Protein AF-A0A529R6W3-F1 (afdb_monomer_lite)

pLDDT: mean 84.69, std 16.89, range [37.03, 98.88]

Secondary structure (DSSP, 8-state):
----SS--TT----------SS--------PPPPEEEEE--TTPPSSEESEEEEE-TTSEEEEEEESSB--TTTT--TTSSB-EEEE--SSS-EEEESSSSB-TT-EEEEEEEES--GGGSTTT--HHHHT-GGG---SEE--EEEEEEEEEEEESTT--EEEEEEEEE-----TTHHHHHTT-PEEE-EEEEEEE-----BTTB----EEEE-TTS-EEEEEE-TT-EEEEEEEEEESEEEEEE-TTTSS-TT-TT-EEEEEEEEEEEPPPPPPEEEEEEEEEE-TTS-EEEEEEEEEE--SSTT-SS--TT---

Foldseek 3Di:
DPPDPDDDPPDDDDDDDDDPDDDDDDDPPDFPFFDKDKWAPPQDAADWFQWAWTDDQQDKIKIKGKPWGFQVVVPGASVHTKTKGWDPPDPFIWIDIPDRWDWAPIKMKIFMAHNQDPCRHPNNNYRVLRRAQQNQDGDWFDWAFKKKWWWAAKVVRQDWFKKKKWFFADGPQHGSRCNVCVPVTHTWAWDDKDKDDPFDDDDPDHFDKDWDQDPSRMIIITRDHHGMMMMTGTPGITRMMMMHGNQLPPPDPDRNGMITIIRMMIGTHRDWFAKDKDKDKDKDADPVGDIDIDIDIDIDQIGDPRSPVDDPPHDD

Radius of gyration: 27.88 Å; chains: 1; bounding box: 69×68×78 Å

Structure (mmCIF, N/CA/C/O backbone):
data_AF-A0A529R6W3-F1
#
_entry.id   AF-A0A529R6W3-F1
#
loop_
_atom_site.group_PDB
_atom_site.id
_atom_site.type_symbol
_atom_site.label_atom_id
_atom_site.label_alt_id
_atom_site.label_comp_id
_atom_site.label_asym_id
_atom_site.label_entity_id
_atom_site.label_seq_id
_atom_site.pdbx_PDB_ins_code
_atom_site.Cartn_x
_atom_site.Cartn_y
_atom_site.Cartn_z
_atom_site.occupancy
_atom_site.B_iso_or_equiv
_atom_site.auth_seq_id
_atom_site.auth_comp_id
_atom_site.auth_asym_id
_atom_site.auth_atom_id
_atom_site.pdbx_PDB_model_num
ATOM 1 N N . MET A 1 1 ? 41.607 -39.414 -42.505 1.00 50.56 1 MET A N 1
ATOM 2 C CA . MET A 1 1 ? 42.812 -39.145 -43.310 1.00 50.56 1 MET A CA 1
ATOM 3 C C . MET A 1 1 ? 42.460 -39.383 -44.766 1.00 50.56 1 MET A C 1
ATOM 5 O O . MET A 1 1 ? 42.412 -40.534 -45.178 1.00 50.56 1 MET A O 1
ATOM 9 N N . ASP A 1 2 ? 42.210 -38.300 -45.491 1.00 38.59 2 ASP A N 1
ATOM 10 C CA . ASP A 1 2 ? 42.842 -38.034 -46.785 1.00 38.59 2 ASP A CA 1
ATOM 11 C C . ASP A 1 2 ? 43.765 -36.820 -46.528 1.00 38.59 2 ASP A C 1
ATOM 13 O O . ASP A 1 2 ? 43.443 -35.973 -45.697 1.00 38.59 2 ASP A O 1
ATOM 17 N N . GLY A 1 3 ? 44.968 -36.813 -47.100 1.00 45.25 3 GLY A N 1
ATOM 18 C CA . GLY A 1 3 ? 46.006 -35.792 -46.916 1.00 45.25 3 GLY A CA 1
ATOM 19 C C . GLY A 1 3 ? 45.962 -34.676 -47.966 1.00 45.25 3 GLY A C 1
ATOM 20 O O . GLY A 1 3 ? 46.985 -34.033 -48.202 1.00 45.25 3 GLY A O 1
ATOM 21 N N . SER A 1 4 ? 44.817 -34.480 -48.622 1.00 47.66 4 SER A N 1
ATOM 22 C CA . SER A 1 4 ? 44.544 -33.378 -49.549 1.00 47.66 4 SER A CA 1
ATOM 23 C C . SER A 1 4 ? 44.342 -32.055 -48.795 1.00 47.66 4 SER A C 1
ATOM 25 O O . SER A 1 4 ? 43.550 -31.979 -47.863 1.00 47.66 4 SER A O 1
ATOM 27 N N . THR A 1 5 ? 45.034 -30.986 -49.205 1.00 42.53 5 THR A N 1
ATOM 28 C CA . THR A 1 5 ? 44.821 -29.613 -48.695 1.00 42.53 5 THR A CA 1
ATOM 29 C C . THR A 1 5 ? 43.750 -28.839 -49.476 1.00 42.53 5 THR A C 1
ATOM 31 O O . THR A 1 5 ? 43.616 -27.631 -49.301 1.00 42.53 5 THR A O 1
ATOM 34 N N . THR A 1 6 ? 43.024 -29.505 -50.374 1.00 44.22 6 THR A N 1
ATOM 35 C CA . THR A 1 6 ? 41.891 -28.950 -51.126 1.00 44.22 6 THR A CA 1
ATOM 36 C C . THR A 1 6 ? 40.649 -29.764 -50.811 1.00 44.22 6 THR A C 1
ATOM 38 O O . THR A 1 6 ? 40.601 -30.937 -51.192 1.00 44.22 6 THR A O 1
ATOM 41 N N . HIS A 1 7 ? 39.681 -29.124 -50.145 1.00 47.09 7 HIS A N 1
ATOM 42 C CA . HIS A 1 7 ? 38.339 -29.666 -49.958 1.00 47.09 7 HIS A CA 1
ATOM 43 C C . HIS A 1 7 ? 37.733 -29.940 -51.338 1.00 47.09 7 HIS A C 1
ATOM 45 O O . HIS A 1 7 ? 37.587 -29.035 -52.160 1.00 47.09 7 HIS A O 1
ATOM 51 N N . ASN A 1 8 ? 37.479 -31.204 -51.634 1.00 50.09 8 ASN A N 1
ATOM 52 C CA . ASN A 1 8 ? 36.922 -31.683 -52.886 1.00 50.09 8 ASN A CA 1
ATOM 53 C C . ASN A 1 8 ? 35.615 -32.442 -52.610 1.00 50.09 8 ASN A C 1
ATOM 55 O O . ASN A 1 8 ? 35.273 -32.742 -51.471 1.00 50.09 8 ASN A O 1
ATOM 59 N N . ALA A 1 9 ? 34.868 -32.768 -53.667 1.00 45.97 9 ALA A N 1
ATOM 60 C CA . ALA A 1 9 ? 33.547 -33.401 -53.574 1.00 45.97 9 ALA A CA 1
ATOM 61 C C . ALA A 1 9 ? 33.527 -34.804 -52.909 1.00 45.97 9 ALA A C 1
ATOM 63 O O . ALA A 1 9 ? 32.470 -35.433 -52.864 1.00 45.97 9 ALA A O 1
ATOM 64 N N . GLY A 1 10 ? 34.676 -35.316 -52.447 1.00 43.41 10 GLY A N 1
ATOM 65 C CA . GLY A 1 10 ? 34.823 -36.572 -51.709 1.00 43.41 10 GLY A CA 1
ATOM 66 C C . GLY A 1 10 ? 35.208 -36.418 -50.231 1.00 43.41 10 GLY A C 1
ATOM 67 O O . GLY A 1 10 ? 35.330 -37.440 -49.553 1.00 43.41 10 GLY A O 1
ATOM 68 N N . ASP A 1 11 ? 35.389 -35.196 -49.722 1.00 47.84 11 ASP A N 1
ATOM 69 C CA . ASP A 1 11 ? 35.721 -34.953 -48.316 1.00 47.84 11 ASP A CA 1
ATOM 70 C C . ASP A 1 11 ? 34.478 -35.049 -47.413 1.00 47.84 11 ASP A C 1
ATOM 72 O O . ASP A 1 11 ? 33.393 -34.579 -47.750 1.00 47.84 11 ASP A O 1
ATOM 76 N N . ILE A 1 12 ? 34.632 -35.692 -46.250 1.00 43.50 12 ILE A N 1
ATOM 77 C CA . ILE A 1 12 ? 33.596 -35.774 -45.211 1.00 43.50 12 ILE A CA 1
ATOM 78 C C . ILE A 1 12 ? 33.981 -34.794 -44.107 1.00 43.50 12 ILE A C 1
ATOM 80 O O . ILE A 1 12 ? 34.924 -35.049 -43.350 1.00 43.50 12 ILE A O 1
ATOM 84 N N . ASP A 1 13 ? 33.245 -33.690 -44.009 1.00 46.28 13 ASP A N 1
ATOM 85 C CA . ASP A 1 13 ? 33.416 -32.722 -42.932 1.00 46.28 13 ASP A CA 1
ATOM 86 C C . ASP A 1 13 ? 32.962 -33.323 -41.597 1.00 46.28 13 ASP A C 1
ATOM 88 O O . ASP A 1 13 ? 31.847 -33.828 -41.449 1.00 46.28 13 ASP A O 1
ATOM 92 N N . PHE A 1 14 ? 33.835 -33.261 -40.592 1.00 40.53 14 PHE A N 1
ATOM 93 C CA . PHE A 1 14 ? 33.499 -33.629 -39.220 1.00 40.53 14 PHE A CA 1
ATOM 94 C C . PHE A 1 14 ? 33.346 -32.362 -38.386 1.00 40.53 14 PHE A C 1
ATOM 96 O O . PHE A 1 14 ? 34.328 -31.788 -37.915 1.00 40.53 14 PHE A O 1
ATOM 103 N N . PHE A 1 15 ? 32.103 -31.953 -38.146 1.00 42.62 15 PHE A N 1
ATOM 104 C CA . PHE A 1 15 ? 31.793 -30.918 -37.167 1.00 42.62 15 PHE A CA 1
ATOM 105 C C . PHE A 1 15 ? 31.625 -31.562 -35.790 1.00 42.62 15 PHE A C 1
ATOM 107 O O . PHE A 1 15 ? 30.825 -32.479 -35.605 1.00 42.62 15 PHE A O 1
ATOM 114 N N . LYS A 1 16 ? 32.399 -31.096 -34.807 1.00 37.03 16 LYS A N 1
ATOM 115 C CA . LYS A 1 16 ? 32.343 -31.586 -33.427 1.00 37.03 16 LYS A CA 1
ATOM 116 C C . LYS A 1 16 ? 32.049 -30.428 -32.481 1.00 37.03 16 LYS A C 1
ATOM 118 O O . LYS A 1 16 ? 32.963 -29.702 -32.095 1.00 37.03 16 LYS A O 1
ATOM 123 N N . LEU A 1 17 ? 30.804 -30.309 -32.025 1.00 45.12 17 LEU A N 1
ATOM 124 C CA . LEU A 1 17 ? 30.507 -29.539 -30.818 1.00 45.12 17 LEU A CA 1
ATOM 125 C C . LEU A 1 17 ? 30.944 -30.375 -29.606 1.00 45.12 17 LEU A C 1
ATOM 127 O O . LEU A 1 17 ? 30.306 -31.365 -29.258 1.00 45.12 17 LEU A O 1
ATOM 131 N N . THR A 1 18 ? 32.076 -30.019 -28.993 1.00 44.91 18 THR A N 1
ATOM 132 C CA . THR A 1 18 ? 32.529 -30.641 -27.737 1.00 44.91 18 THR A CA 1
ATOM 133 C C . THR A 1 18 ? 32.219 -29.707 -26.578 1.00 44.91 18 THR A C 1
ATOM 135 O O . THR A 1 18 ? 32.926 -28.725 -26.377 1.00 44.91 18 THR A O 1
ATOM 138 N N . LEU A 1 19 ? 31.196 -30.043 -25.800 1.00 60.22 19 LEU A N 1
ATOM 139 C CA . LEU A 1 19 ? 30.962 -29.500 -24.465 1.00 60.22 19 LEU A CA 1
ATOM 140 C C . LEU A 1 19 ? 31.506 -30.540 -23.479 1.00 60.22 19 LEU A C 1
ATOM 142 O O . LEU A 1 19 ? 31.005 -31.662 -23.432 1.00 60.22 19 LEU A O 1
ATOM 146 N N . SER A 1 20 ? 32.581 -30.230 -22.753 1.00 39.09 20 SER A N 1
ATOM 147 C CA . SER A 1 20 ? 33.178 -31.177 -21.803 1.00 39.09 20 SER A CA 1
ATOM 148 C C . SER A 1 20 ? 33.520 -30.501 -20.484 1.00 39.09 20 SER A C 1
ATOM 150 O O . SER A 1 20 ? 34.389 -29.632 -20.448 1.00 39.09 20 SER A O 1
ATOM 152 N N . GLY A 1 21 ? 32.876 -30.974 -19.414 1.00 47.66 21 GLY A N 1
ATOM 153 C CA . GLY A 1 21 ? 33.053 -30.492 -18.046 1.00 47.66 21 GLY A CA 1
ATOM 154 C C . GLY A 1 21 ? 32.224 -29.242 -17.750 1.00 47.66 21 GLY A C 1
ATOM 155 O O . GLY A 1 21 ? 32.696 -28.132 -17.957 1.00 47.66 21 GLY A O 1
ATOM 156 N N . GLY A 1 22 ? 31.011 -29.435 -17.223 1.00 54.72 22 GLY A N 1
ATOM 157 C CA . GLY A 1 22 ? 30.126 -28.359 -16.762 1.00 54.72 22 GLY A CA 1
ATOM 158 C C . GLY A 1 22 ? 28.687 -28.503 -17.262 1.00 54.72 22 GLY A C 1
ATOM 159 O O . GLY A 1 22 ? 28.436 -29.184 -18.253 1.00 54.72 22 GLY A O 1
ATOM 160 N N . ASN A 1 23 ? 27.754 -27.861 -16.558 1.00 47.12 23 ASN A N 1
ATOM 161 C CA . ASN A 1 23 ? 26.374 -27.670 -17.003 1.00 47.12 23 ASN A CA 1
ATOM 162 C C . ASN A 1 23 ? 26.302 -26.329 -17.746 1.00 47.12 23 ASN A C 1
ATOM 164 O O . ASN A 1 23 ? 26.781 -25.326 -17.217 1.00 47.12 23 ASN A O 1
ATOM 168 N N . TYR A 1 24 ? 25.731 -26.316 -18.951 1.00 54.81 24 TYR A N 1
ATOM 169 C CA . TYR A 1 24 ? 25.530 -25.102 -19.744 1.00 54.81 24 TYR A CA 1
ATOM 170 C C . TYR A 1 24 ? 24.037 -24.789 -19.785 1.00 54.81 24 TYR A C 1
ATOM 172 O O . TYR A 1 24 ? 23.250 -25.634 -20.206 1.00 54.81 24 TYR A O 1
ATOM 180 N N . THR A 1 25 ? 23.672 -23.584 -19.361 1.00 51.84 25 THR A N 1
ATOM 181 C CA . THR A 1 25 ? 22.296 -23.084 -19.383 1.00 51.84 25 THR A CA 1
ATOM 182 C C . THR A 1 25 ? 22.246 -21.864 -20.294 1.00 51.84 25 THR A C 1
ATOM 184 O O . THR A 1 25 ? 23.118 -20.998 -20.213 1.00 51.84 25 THR A O 1
ATOM 187 N N . PHE A 1 26 ? 21.247 -21.814 -21.173 1.00 53.28 26 PHE A N 1
ATOM 188 C CA . PHE A 1 26 ? 20.896 -20.617 -21.928 1.00 53.28 26 PHE A CA 1
ATOM 189 C C . PHE A 1 26 ? 19.632 -20.044 -21.296 1.00 53.28 26 PHE A C 1
ATOM 191 O O . PHE A 1 26 ? 18.555 -20.609 -21.462 1.00 53.28 26 PHE A O 1
ATOM 198 N N . ASP A 1 27 ? 19.781 -18.958 -20.544 1.00 51.41 27 ASP A N 1
ATOM 199 C CA . ASP A 1 27 ? 18.657 -18.307 -19.879 1.00 51.41 27 ASP A CA 1
ATOM 200 C C . ASP A 1 27 ? 18.053 -17.239 -20.795 1.00 51.41 27 ASP A C 1
ATOM 202 O O . ASP A 1 27 ? 18.718 -16.268 -21.169 1.00 51.41 27 ASP A O 1
ATOM 206 N N . VAL A 1 28 ? 16.772 -17.393 -21.129 1.00 51.94 28 VAL A N 1
ATOM 207 C CA . VAL A 1 28 ? 15.960 -16.306 -21.682 1.00 51.94 28 VAL A CA 1
ATOM 208 C C . VAL A 1 28 ? 15.377 -15.547 -20.498 1.00 51.94 28 VAL A C 1
ATOM 210 O O . VAL A 1 28 ? 14.369 -15.937 -19.919 1.00 51.94 28 VAL A O 1
ATOM 213 N N . LEU A 1 29 ? 16.047 -14.472 -20.086 1.00 52.38 29 LEU A N 1
ATOM 214 C CA . LEU A 1 29 ? 15.601 -13.635 -18.970 1.00 52.38 29 LEU A CA 1
ATOM 215 C C . LEU A 1 29 ? 14.570 -12.605 -19.448 1.00 52.38 29 LEU A C 1
ATOM 217 O O . LEU A 1 29 ? 14.808 -11.400 -19.370 1.00 52.38 29 LEU A O 1
ATOM 221 N N . GLN A 1 30 ? 13.433 -13.067 -19.967 1.00 49.03 30 GLN A N 1
ATOM 222 C CA . GLN A 1 30 ? 12.302 -12.194 -20.257 1.00 49.03 30 GLN A CA 1
ATOM 223 C C . GLN A 1 30 ? 11.214 -12.426 -19.215 1.00 49.03 30 GLN A C 1
ATOM 225 O O . GLN A 1 30 ? 10.285 -13.201 -19.407 1.00 49.03 30 GLN A O 1
ATOM 230 N N . ASN A 1 31 ? 11.329 -11.728 -18.085 1.00 51.00 31 ASN A N 1
ATOM 231 C CA . ASN A 1 31 ? 10.180 -11.610 -17.201 1.00 51.00 31 ASN A CA 1
ATOM 232 C C . ASN A 1 31 ? 9.141 -10.745 -17.925 1.00 51.00 31 ASN A C 1
ATOM 234 O O . ASN A 1 31 ? 9.469 -9.603 -18.280 1.00 51.00 31 ASN A O 1
ATOM 238 N N . PRO A 1 32 ? 7.910 -11.234 -18.155 1.00 54.91 32 PRO A N 1
ATOM 239 C CA . PRO A 1 32 ? 6.835 -10.352 -18.578 1.00 54.91 32 PRO A CA 1
ATOM 240 C C . PRO A 1 32 ? 6.742 -9.187 -17.582 1.00 54.91 32 PRO A C 1
ATOM 242 O O . PRO A 1 32 ? 6.945 -9.400 -16.378 1.00 54.91 32 PRO A O 1
ATOM 245 N N . PRO A 1 33 ? 6.481 -7.951 -18.050 1.00 55.00 33 PRO A N 1
ATOM 246 C CA . PRO A 1 33 ? 6.294 -6.824 -17.151 1.00 55.00 33 PRO A CA 1
ATOM 247 C C . PRO A 1 33 ? 5.283 -7.203 -16.057 1.00 55.00 33 PRO A C 1
ATOM 249 O O . PRO A 1 33 ? 4.230 -7.753 -16.393 1.00 55.00 33 PRO A O 1
ATOM 252 N N . PRO A 1 34 ? 5.581 -6.953 -14.768 1.00 63.38 34 PRO A N 1
ATOM 253 C CA . PRO A 1 34 ? 4.628 -7.215 -13.698 1.00 63.38 34 PRO A CA 1
ATOM 254 C C . PRO A 1 34 ? 3.281 -6.556 -14.008 1.00 63.38 34 PRO A C 1
ATOM 256 O O . PRO A 1 34 ? 3.242 -5.397 -14.429 1.00 63.38 34 PRO A O 1
ATOM 259 N N . ALA A 1 35 ? 2.180 -7.279 -13.803 1.00 72.94 35 ALA A N 1
ATOM 260 C CA . ALA A 1 35 ? 0.857 -6.676 -13.901 1.00 72.94 35 ALA A CA 1
ATOM 261 C C . ALA A 1 35 ? 0.569 -5.918 -12.606 1.00 72.94 35 ALA A C 1
ATOM 263 O O . ALA A 1 35 ? 0.881 -6.399 -11.518 1.00 72.94 35 ALA A O 1
ATOM 264 N N . GLU A 1 36 ? -0.037 -4.741 -12.709 1.00 83.31 36 GLU A N 1
ATOM 265 C CA . GLU A 1 36 ? -0.419 -3.957 -11.539 1.00 83.31 36 GLU A CA 1
ATOM 266 C C . GLU A 1 36 ? -1.905 -4.165 -11.238 1.00 83.31 36 GLU A C 1
ATOM 268 O O . GLU A 1 36 ? -2.777 -3.783 -12.024 1.00 83.31 36 GLU A O 1
ATOM 273 N N . LEU A 1 37 ? -2.200 -4.767 -10.085 1.00 91.00 37 LEU A N 1
ATOM 274 C CA . LEU A 1 37 ? -3.544 -4.784 -9.529 1.00 91.00 37 LEU A CA 1
ATOM 275 C C . LEU A 1 37 ? -3.787 -3.451 -8.826 1.00 91.00 37 LEU A C 1
ATOM 277 O O . LEU A 1 37 ? -3.148 -3.166 -7.817 1.00 91.00 37 LEU A O 1
ATOM 281 N N . ASN A 1 38 ? -4.713 -2.655 -9.352 1.00 91.94 38 ASN A N 1
ATOM 282 C CA . ASN A 1 38 ? -5.034 -1.330 -8.832 1.00 91.94 38 ASN A CA 1
ATOM 283 C C . ASN A 1 38 ? -6.360 -1.348 -8.065 1.00 91.94 38 ASN A C 1
ATOM 285 O O . ASN A 1 38 ? -7.338 -1.945 -8.517 1.00 91.94 38 ASN A O 1
ATOM 289 N N . PHE A 1 39 ? -6.405 -0.636 -6.943 1.00 93.81 39 PHE A N 1
ATOM 290 C CA . PHE A 1 39 ? -7.593 -0.484 -6.110 1.00 93.81 39 PHE A CA 1
ATOM 291 C C . PHE A 1 39 ? -8.169 0.921 -6.276 1.00 93.81 39 PHE A C 1
ATOM 293 O O . PHE A 1 39 ? -7.482 1.919 -6.055 1.00 93.81 39 PHE A O 1
ATOM 300 N N . SER A 1 40 ? -9.438 0.992 -6.681 1.00 88.19 40 SER A N 1
ATOM 301 C CA . SER A 1 40 ? -10.202 2.240 -6.739 1.00 88.19 40 SER A CA 1
ATOM 302 C C . SER A 1 40 ? -10.951 2.456 -5.429 1.00 88.19 40 SER A C 1
ATOM 304 O O . SER A 1 40 ? -11.525 1.514 -4.886 1.00 88.19 40 SER A O 1
ATOM 306 N N . PHE A 1 41 ? -11.001 3.707 -4.970 1.00 92.19 41 PHE A N 1
ATOM 307 C CA . PHE A 1 41 ? -11.771 4.099 -3.785 1.00 92.19 41 PHE A CA 1
ATOM 308 C C . PHE A 1 41 ? -13.187 4.597 -4.114 1.00 92.19 41 PHE A C 1
ATOM 310 O O . PHE A 1 41 ? -13.893 5.129 -3.256 1.00 92.19 41 PHE A O 1
ATOM 317 N N . ALA A 1 42 ? -13.617 4.440 -5.367 1.00 89.81 42 ALA A N 1
ATOM 318 C CA . ALA A 1 42 ? -14.942 4.839 -5.810 1.00 89.81 42 ALA A CA 1
ATOM 319 C C . ALA A 1 42 ? -16.042 3.995 -5.153 1.00 89.81 42 ALA A C 1
ATOM 321 O O . ALA A 1 42 ? -15.911 2.784 -4.992 1.00 89.81 42 ALA A O 1
ATOM 322 N N . GLY A 1 43 ? -17.158 4.644 -4.818 1.00 89.62 43 GLY A N 1
ATOM 323 C CA . GLY A 1 43 ? -18.328 3.979 -4.242 1.00 89.62 43 GLY A CA 1
ATOM 324 C C . GLY A 1 43 ? -18.220 3.660 -2.751 1.00 89.62 43 GLY A C 1
ATOM 325 O O . GLY A 1 43 ? -19.150 3.065 -2.215 1.00 89.62 43 GLY A O 1
ATOM 326 N N . ALA A 1 44 ? -17.135 4.052 -2.078 1.00 92.00 44 ALA A N 1
ATOM 327 C CA . ALA A 1 44 ? -17.048 3.911 -0.631 1.00 92.00 44 ALA A CA 1
ATOM 328 C C . ALA A 1 44 ? -18.070 4.795 0.104 1.00 92.00 44 ALA A C 1
ATOM 330 O O . ALA A 1 44 ? -18.409 5.888 -0.378 1.00 92.00 44 ALA A O 1
ATOM 331 N N . PRO A 1 45 ? -18.547 4.345 1.279 1.00 91.06 45 PRO A N 1
ATOM 332 C CA . PRO A 1 45 ? -19.497 5.103 2.075 1.00 91.06 45 PRO A CA 1
ATOM 333 C C . PRO A 1 45 ? -18.910 6.458 2.492 1.00 91.06 45 PRO A C 1
ATOM 335 O O . PRO A 1 45 ? -17.742 6.588 2.859 1.00 91.06 45 PRO A O 1
ATOM 338 N N . SER A 1 46 ? -19.738 7.500 2.419 1.00 85.94 46 SER A N 1
ATOM 339 C CA . SER A 1 46 ? -19.379 8.831 2.914 1.00 85.94 46 SER A CA 1
ATOM 340 C C . SER A 1 46 ? -19.343 8.866 4.441 1.00 85.94 46 SER A C 1
ATOM 342 O O . SER A 1 46 ? -20.004 8.063 5.088 1.00 85.94 46 SER A O 1
ATOM 344 N N . GLY A 1 47 ? -18.679 9.873 5.008 1.00 86.31 47 GLY A N 1
ATOM 345 C CA . GLY A 1 47 ? -18.625 10.083 6.454 1.00 86.31 47 GLY A CA 1
ATOM 346 C C . GLY A 1 47 ? -17.313 9.600 7.061 1.00 86.31 47 GLY A C 1
ATOM 347 O O . GLY A 1 47 ? -16.319 9.446 6.351 1.00 86.31 47 GLY A O 1
ATOM 348 N N . SER A 1 48 ? -17.312 9.451 8.382 1.00 89.94 48 SER A N 1
ATOM 349 C CA . SER A 1 48 ? -16.216 8.858 9.149 1.00 89.94 48 SER A CA 1
ATOM 350 C C . SER A 1 48 ? -16.507 7.378 9.315 1.00 89.94 48 SER A C 1
ATOM 352 O O . SER A 1 48 ? -17.613 7.041 9.726 1.00 89.94 48 SER A O 1
ATOM 354 N N . ASN A 1 49 ? -15.538 6.542 8.964 1.00 94.19 49 ASN A N 1
ATOM 355 C CA . ASN A 1 49 ? -15.660 5.091 8.958 1.00 94.19 49 ASN A CA 1
ATOM 356 C C . ASN A 1 49 ? -14.479 4.501 9.729 1.00 94.19 49 ASN A C 1
ATOM 358 O O . ASN A 1 49 ? -13.361 4.989 9.569 1.00 94.19 49 ASN A O 1
ATOM 362 N N . LEU A 1 50 ? -14.680 3.454 10.529 1.00 95.94 50 LEU A N 1
ATOM 363 C CA . LEU A 1 50 ? -13.558 2.785 11.201 1.00 95.94 50 LEU A CA 1
ATOM 364 C C . LEU A 1 50 ? -12.629 2.111 10.182 1.00 95.94 50 LEU A C 1
ATOM 366 O O . LEU A 1 50 ? -11.415 2.295 10.230 1.00 95.94 50 LEU A O 1
ATOM 370 N N . PHE A 1 51 ? -13.196 1.358 9.243 1.00 97.38 51 PHE A N 1
ATOM 371 C CA . PHE A 1 51 ? -12.441 0.667 8.201 1.00 97.38 51 PHE A CA 1
ATOM 372 C C . PHE A 1 51 ? -13.131 0.782 6.844 1.00 97.38 51 PHE A C 1
ATOM 374 O O . PHE A 1 51 ? -14.303 1.137 6.746 1.00 97.38 51 PHE A O 1
ATOM 381 N N . MET A 1 52 ? -12.409 0.428 5.784 1.00 97.38 52 MET A N 1
ATOM 382 C CA . MET A 1 52 ? -12.993 0.201 4.465 1.00 97.38 52 MET A CA 1
ATOM 383 C C . MET A 1 52 ? -12.333 -0.980 3.777 1.00 97.38 52 MET A C 1
ATOM 385 O O . MET A 1 52 ? -11.113 -1.118 3.831 1.00 97.38 52 MET A O 1
ATOM 389 N N . THR A 1 53 ? -13.124 -1.792 3.077 1.00 98.12 53 THR A N 1
ATOM 390 C CA . THR A 1 53 ? -12.599 -2.889 2.257 1.00 98.12 53 THR A CA 1
ATOM 391 C C . THR A 1 53 ? -12.862 -2.615 0.782 1.00 98.12 53 THR A C 1
ATOM 393 O O . THR A 1 53 ? -14.007 -2.386 0.396 1.00 98.12 53 THR A O 1
ATOM 396 N N . PHE A 1 54 ? -11.827 -2.686 -0.054 1.00 97.06 54 PHE A N 1
ATOM 397 C CA . PHE A 1 54 ? -11.897 -2.444 -1.500 1.00 97.06 54 PHE A CA 1
ATOM 398 C C . PHE A 1 54 ? -11.364 -3.634 -2.293 1.00 97.06 54 PHE A C 1
ATOM 400 O O . PHE A 1 54 ? -10.470 -4.333 -1.828 1.00 97.06 54 PHE A O 1
ATOM 407 N N . GLY A 1 55 ? -11.837 -3.823 -3.523 1.00 94.94 55 GLY A N 1
ATOM 408 C CA . GLY A 1 55 ? -11.283 -4.802 -4.461 1.00 94.94 55 GLY A CA 1
ATOM 409 C C . GLY A 1 55 ? -12.343 -5.670 -5.126 1.00 94.94 55 GLY A C 1
ATOM 410 O O . GLY A 1 55 ? -13.539 -5.414 -5.015 1.00 94.94 55 GLY A O 1
ATOM 411 N N . ASP A 1 56 ? -11.887 -6.700 -5.833 1.00 90.94 56 ASP A N 1
ATOM 412 C CA . ASP A 1 56 ? -12.753 -7.664 -6.513 1.00 90.94 56 ASP A CA 1
ATOM 413 C C . ASP A 1 56 ? -12.956 -8.884 -5.605 1.00 90.94 56 ASP A C 1
ATOM 415 O O . ASP A 1 56 ? -11.955 -9.493 -5.229 1.00 90.94 56 ASP A O 1
ATOM 419 N N . PRO A 1 57 ? -14.197 -9.290 -5.271 1.00 88.56 57 PRO A N 1
ATOM 420 C CA . PRO A 1 57 ? -14.462 -10.414 -4.366 1.00 88.56 57 PRO A CA 1
ATOM 421 C C . PRO A 1 57 ? -13.935 -11.772 -4.857 1.00 88.56 57 PRO A C 1
ATOM 423 O O . PRO A 1 57 ? -13.865 -12.721 -4.079 1.00 88.56 57 PRO A O 1
ATOM 426 N N . THR A 1 58 ? -13.576 -11.886 -6.135 1.00 88.50 58 THR A N 1
ATOM 427 C CA . THR A 1 58 ? -13.007 -13.096 -6.744 1.00 88.50 58 THR A CA 1
ATOM 428 C C . THR A 1 58 ? -11.475 -13.098 -6.794 1.00 88.50 58 THR A C 1
ATOM 430 O O . THR A 1 58 ? -10.886 -14.085 -7.229 1.00 88.50 58 THR A O 1
ATOM 433 N N . SER A 1 59 ? -10.826 -12.021 -6.337 1.00 90.56 59 SER A N 1
ATOM 434 C CA . SER A 1 59 ? -9.372 -11.820 -6.407 1.00 90.56 59 SER A CA 1
ATOM 435 C C . SER A 1 59 ? -8.807 -11.356 -5.053 1.00 90.56 59 SER A C 1
ATOM 437 O O . SER A 1 59 ? -9.207 -11.867 -4.004 1.00 90.56 59 SER A O 1
ATOM 439 N N . THR A 1 60 ? -7.862 -10.416 -5.060 1.00 94.75 60 THR A N 1
ATOM 440 C CA . THR A 1 60 ? -7.316 -9.732 -3.882 1.00 94.75 60 THR A CA 1
ATOM 441 C C . THR A 1 60 ? -8.165 -8.510 -3.522 1.00 94.75 60 THR A C 1
ATOM 443 O O . THR A 1 60 ? -8.671 -7.800 -4.394 1.00 94.75 60 THR A O 1
ATOM 446 N N . GLN A 1 61 ? -8.291 -8.247 -2.224 1.00 97.69 61 GLN A N 1
ATOM 447 C CA . GLN A 1 61 ? -8.893 -7.046 -1.648 1.00 97.69 61 GLN A CA 1
ATOM 448 C C . GLN A 1 61 ? -7.872 -6.320 -0.764 1.00 97.69 61 GLN A C 1
ATOM 450 O O . GLN A 1 61 ? -6.836 -6.881 -0.408 1.00 97.69 61 GLN A O 1
ATOM 455 N N . ILE A 1 62 ? -8.182 -5.090 -0.373 1.00 98.44 62 ILE A N 1
ATOM 456 C CA . ILE A 1 62 ? -7.460 -4.365 0.671 1.00 98.44 62 ILE A CA 1
ATOM 457 C C . ILE A 1 62 ? -8.421 -3.921 1.767 1.00 98.44 62 ILE A C 1
ATOM 459 O O . ILE A 1 62 ? -9.506 -3.430 1.467 1.00 98.44 62 ILE A O 1
ATOM 463 N N . VAL A 1 63 ? -8.009 -4.077 3.021 1.00 98.56 63 VAL A N 1
ATOM 464 C CA . VAL A 1 63 ? -8.630 -3.458 4.194 1.00 98.56 63 VAL A CA 1
ATOM 465 C C . VAL A 1 63 ? -7.792 -2.243 4.565 1.00 98.56 63 VAL A C 1
ATOM 467 O O . VAL A 1 63 ? -6.590 -2.371 4.803 1.00 98.56 63 VAL A O 1
ATOM 470 N N . VAL A 1 64 ? -8.418 -1.073 4.609 1.00 98.25 64 VAL A N 1
ATOM 471 C CA . VAL A 1 64 ? -7.801 0.188 5.023 1.00 98.25 64 VAL A CA 1
ATOM 472 C C . VAL A 1 64 ? -8.337 0.557 6.400 1.00 98.25 64 VAL A C 1
ATOM 474 O O . VAL A 1 64 ? -9.540 0.441 6.646 1.00 98.25 64 VAL A O 1
ATOM 477 N N . ILE A 1 65 ? -7.454 1.025 7.280 1.00 97.62 65 ILE A N 1
ATOM 478 C CA . ILE A 1 65 ? -7.785 1.534 8.615 1.00 97.62 65 ILE A CA 1
ATOM 479 C C . ILE A 1 65 ? -6.798 2.647 9.005 1.00 97.62 65 ILE A C 1
ATOM 481 O O . ILE A 1 65 ? -5.682 2.679 8.489 1.00 97.62 65 ILE A O 1
ATOM 485 N N . GLY A 1 66 ? -7.180 3.566 9.897 1.00 97.44 66 GLY A N 1
ATOM 486 C CA . GLY A 1 66 ? -6.245 4.560 10.447 1.00 97.44 66 GLY A CA 1
ATOM 487 C C . GLY A 1 66 ? -5.096 3.926 11.247 1.00 97.44 66 GLY A C 1
ATOM 488 O O . GLY A 1 66 ? -5.138 2.739 11.564 1.00 97.44 66 GLY A O 1
ATOM 489 N N . GLN A 1 67 ? -4.058 4.699 11.567 1.00 97.00 67 GLN A N 1
ATOM 490 C CA . GLN A 1 67 ? -2.884 4.232 12.320 1.00 97.00 67 GLN A CA 1
ATOM 491 C C . GLN A 1 67 ? -3.217 3.910 13.781 1.00 97.00 67 GLN A C 1
ATOM 493 O O . GLN A 1 67 ? -2.698 2.944 14.342 1.00 97.00 67 GLN A O 1
ATOM 498 N N . HIS A 1 68 ? -4.090 4.708 14.388 1.00 95.50 68 HIS A N 1
ATOM 499 C CA . HIS A 1 68 ? -4.550 4.571 15.766 1.00 95.50 68 HIS A CA 1
ATOM 500 C C . HIS A 1 68 ? -6.070 4.388 15.797 1.00 95.50 68 HIS A C 1
ATOM 502 O O . HIS A 1 68 ? -6.781 5.225 16.365 1.00 95.50 68 HIS A O 1
ATOM 508 N N . PRO A 1 69 ? -6.609 3.329 15.168 1.00 95.06 69 PRO A N 1
ATOM 509 C CA . PRO A 1 69 ? -8.045 3.145 15.136 1.00 95.06 69 PRO A CA 1
ATOM 510 C C . PRO A 1 69 ? -8.573 2.909 16.544 1.00 95.06 69 PRO A C 1
ATOM 512 O O . PRO A 1 69 ? -7.870 2.436 17.442 1.00 95.06 69 PRO A O 1
ATOM 515 N N . LEU A 1 70 ? -9.848 3.216 16.745 1.00 92.69 70 LEU A N 1
ATOM 516 C CA . LEU A 1 70 ? -10.518 2.780 17.962 1.00 92.69 70 LEU A CA 1
ATOM 517 C C . LEU A 1 70 ? -10.512 1.243 18.040 1.00 92.69 70 LEU A C 1
ATOM 519 O O . LEU A 1 70 ? -10.532 0.558 17.020 1.00 92.69 70 LEU A O 1
ATOM 523 N N . ASN A 1 71 ? -10.604 0.717 19.257 1.00 92.75 71 ASN A N 1
ATOM 524 C CA . ASN A 1 71 ? -10.762 -0.709 19.515 1.00 92.75 71 ASN A CA 1
ATOM 525 C C . ASN A 1 71 ? -12.066 -0.947 20.303 1.00 92.75 71 ASN A C 1
ATOM 527 O O . ASN A 1 71 ? -12.135 -0.638 21.496 1.00 92.75 71 ASN A O 1
ATOM 531 N N . GLN A 1 72 ? -13.124 -1.428 19.639 1.00 93.50 72 GLN A N 1
ATOM 532 C CA . GLN A 1 72 ? -14.443 -1.685 20.243 1.00 93.50 72 GLN A CA 1
ATOM 533 C C . GLN A 1 72 ? -14.402 -2.902 21.161 1.00 93.50 72 GLN A C 1
ATOM 535 O O . GLN A 1 72 ? -15.076 -2.906 22.194 1.00 93.50 72 GLN A O 1
ATOM 540 N N . SER A 1 73 ? -13.594 -3.907 20.814 1.00 92.81 73 SER A N 1
ATOM 541 C CA . SER A 1 73 ? -13.362 -5.105 21.629 1.00 92.81 73 SER A CA 1
ATOM 542 C C . SER A 1 73 ? -12.839 -4.750 23.036 1.00 92.81 73 SER A C 1
ATOM 544 O O . SER A 1 73 ? -13.195 -5.395 24.027 1.00 92.81 73 SER A O 1
ATOM 546 N N . GLN A 1 74 ? -12.102 -3.641 23.143 1.00 91.00 74 GLN A N 1
ATOM 547 C CA . GLN A 1 74 ? -11.561 -3.085 24.386 1.00 91.00 74 GLN A CA 1
ATOM 548 C C . GLN A 1 74 ? -12.372 -1.899 24.949 1.00 91.00 74 GLN A C 1
ATOM 550 O O . GLN A 1 74 ? -11.938 -1.237 25.894 1.00 91.00 74 GLN A O 1
ATOM 555 N N . GLY A 1 75 ? -13.576 -1.644 24.423 1.00 87.25 75 GLY A N 1
ATOM 556 C CA . GLY A 1 75 ? -14.515 -0.638 24.939 1.00 87.25 75 GLY A CA 1
ATOM 557 C C . GLY A 1 75 ? -14.392 0.770 24.339 1.00 87.25 75 GLY A C 1
ATOM 558 O O . GLY A 1 75 ? -14.969 1.710 24.890 1.00 87.25 75 GLY A O 1
ATOM 559 N N . GLY A 1 76 ? -13.658 0.935 23.236 1.00 85.44 76 GLY A N 1
ATOM 560 C CA . GLY A 1 76 ? -13.589 2.174 22.455 1.00 85.44 76 GLY A CA 1
ATOM 561 C C . GLY A 1 76 ? -14.887 2.501 21.699 1.00 85.44 76 GLY A C 1
ATOM 562 O O . GLY A 1 76 ? -15.779 1.665 21.563 1.00 85.44 76 GLY A O 1
ATOM 563 N N . ASN A 1 77 ? -15.001 3.736 21.197 1.00 76.81 77 ASN A N 1
ATOM 564 C CA . ASN A 1 77 ? -16.148 4.209 20.407 1.00 76.81 77 ASN A CA 1
ATOM 565 C C . ASN A 1 77 ? -15.673 5.005 19.174 1.00 76.81 77 ASN A C 1
ATOM 567 O O . ASN A 1 77 ? -14.546 5.491 19.157 1.00 76.81 77 ASN A O 1
ATOM 571 N N . ILE A 1 78 ? -16.531 5.190 18.161 1.00 73.31 78 ILE A N 1
ATOM 572 C CA . ILE A 1 78 ? -16.221 5.850 16.870 1.00 73.31 78 ILE A CA 1
ATOM 573 C C . ILE A 1 78 ? -15.644 7.261 16.996 1.00 73.31 78 ILE A C 1
ATOM 575 O O . ILE A 1 78 ? -15.006 7.767 16.085 1.00 73.31 78 ILE A O 1
ATOM 579 N N . THR A 1 79 ? -15.799 7.890 18.158 1.00 77.75 79 THR A N 1
ATOM 580 C CA . THR A 1 79 ? -15.283 9.229 18.442 1.00 77.75 79 THR A CA 1
ATOM 581 C C . THR A 1 79 ? -13.919 9.244 19.146 1.00 77.75 79 THR A C 1
ATOM 583 O O . THR A 1 79 ? -13.504 10.317 19.578 1.00 77.75 79 THR A O 1
ATOM 586 N N . THR A 1 80 ? -13.267 8.095 19.377 1.00 81.81 80 THR A N 1
ATOM 587 C CA . THR A 1 80 ? -12.066 8.002 20.241 1.00 81.81 80 THR A CA 1
ATOM 588 C C . THR A 1 80 ? -10.786 7.542 19.549 1.00 81.81 80 THR A C 1
ATOM 590 O O . THR A 1 80 ? -9.754 7.499 20.211 1.00 81.81 80 THR A O 1
ATOM 593 N N . GLY A 1 81 ? -10.831 7.189 18.268 1.00 91.12 81 GLY A N 1
ATOM 594 C CA . GLY A 1 81 ? -9.653 6.786 17.500 1.00 91.12 81 GLY A CA 1
ATOM 595 C C . GLY A 1 81 ? -9.741 7.264 16.060 1.00 91.12 81 GLY A C 1
ATOM 596 O O . GLY A 1 81 ? -10.698 7.950 15.696 1.00 91.12 81 GLY A O 1
ATOM 597 N N . ASP A 1 82 ? -8.742 6.891 15.270 1.00 95.50 82 ASP A N 1
ATOM 598 C CA . ASP A 1 82 ? -8.645 7.291 13.876 1.00 95.50 82 ASP A CA 1
ATOM 599 C C . ASP A 1 82 ? -9.819 6.750 13.060 1.00 95.50 82 ASP A C 1
ATOM 601 O O . ASP A 1 82 ? -10.219 5.589 13.190 1.00 95.50 82 ASP A O 1
ATOM 605 N N . VAL A 1 83 ? -10.339 7.606 12.186 1.00 94.69 83 VAL A N 1
ATOM 606 C CA . VAL A 1 83 ? -11.396 7.273 11.228 1.00 94.69 83 VAL A CA 1
ATOM 607 C C . VAL A 1 83 ? -10.938 7.580 9.812 1.00 94.69 83 VAL A C 1
ATOM 609 O O . VAL A 1 83 ? -10.204 8.536 9.574 1.00 94.69 83 VAL A O 1
ATOM 612 N N . LEU A 1 84 ? -11.407 6.788 8.858 1.00 95.25 84 LEU A N 1
ATOM 613 C CA . LEU A 1 84 ? -11.227 7.034 7.438 1.00 95.25 84 LEU A CA 1
ATOM 614 C C . LEU A 1 84 ? -12.343 7.908 6.889 1.00 95.25 84 LEU A C 1
ATOM 616 O O . LEU A 1 84 ? -13.531 7.697 7.158 1.00 95.25 84 LEU A O 1
ATOM 620 N N . ASN A 1 85 ? -11.951 8.845 6.036 1.00 92.75 85 ASN A N 1
ATOM 621 C CA . ASN A 1 85 ? -12.870 9.695 5.302 1.00 92.75 85 ASN A CA 1
ATOM 622 C C . ASN A 1 85 ? -12.542 9.642 3.815 1.00 92.75 85 ASN A C 1
ATOM 624 O O . ASN A 1 85 ? -11.388 9.784 3.410 1.00 92.75 85 ASN A O 1
ATOM 628 N N . ILE A 1 86 ? -13.580 9.470 2.999 1.00 89.88 86 ILE A N 1
ATOM 629 C CA . ILE A 1 86 ? -13.448 9.423 1.545 1.00 89.88 86 ILE A CA 1
ATOM 630 C C . ILE A 1 86 ? -13.810 10.769 0.956 1.00 89.88 86 ILE A C 1
ATOM 632 O O . ILE A 1 86 ? -14.931 11.261 1.117 1.00 89.88 86 ILE A O 1
ATOM 636 N N . SER A 1 87 ? -12.866 11.332 0.212 1.00 84.25 87 SER A N 1
ATOM 637 C CA . SER A 1 87 ? -13.141 12.455 -0.662 1.00 84.25 87 SER A CA 1
ATOM 638 C C . SER A 1 87 ? -13.609 11.925 -2.012 1.00 84.25 87 SER A C 1
ATOM 640 O O . SER A 1 87 ? -12.888 11.234 -2.729 1.00 84.25 87 SER A O 1
ATOM 642 N N . GLN A 1 88 ? -14.844 12.277 -2.361 1.00 74.31 88 GLN A N 1
ATOM 643 C CA . GLN A 1 88 ? -15.384 12.125 -3.717 1.00 74.31 88 GLN A CA 1
ATOM 644 C C . GLN A 1 88 ? -15.399 13.468 -4.468 1.00 74.31 88 GLN A C 1
ATOM 646 O O . GLN A 1 88 ? -16.018 13.591 -5.524 1.00 74.31 88 GLN A O 1
ATOM 651 N N . ALA A 1 89 ? -14.791 14.514 -3.897 1.00 58.12 89 ALA A N 1
ATOM 652 C CA . ALA A 1 89 ? -14.772 15.837 -4.501 1.00 58.12 89 ALA A CA 1
ATOM 653 C C . ALA A 1 89 ? -13.707 15.901 -5.608 1.00 58.12 89 ALA A C 1
ATOM 655 O O . ALA A 1 89 ? -12.533 15.664 -5.353 1.00 58.12 89 ALA A O 1
ATOM 656 N N . GLY A 1 90 ? -14.112 16.273 -6.826 1.00 57.75 90 GLY A N 1
ATOM 657 C CA . GLY A 1 90 ? -13.225 16.340 -7.994 1.00 57.75 90 GLY A CA 1
ATOM 658 C C . 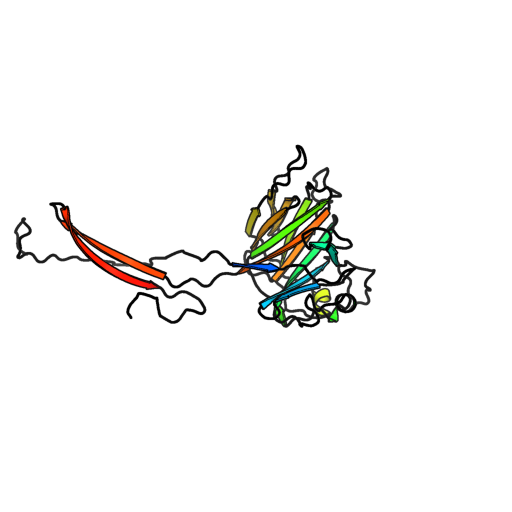GLY A 1 90 ? -13.444 15.187 -8.978 1.00 57.75 90 GLY A C 1
ATOM 659 O O . GLY A 1 90 ? -14.514 14.587 -9.011 1.00 57.75 90 GLY A O 1
ATOM 660 N N . SER A 1 91 ? -12.455 14.922 -9.837 1.00 56.97 91 SER A N 1
ATOM 661 C CA . SER A 1 91 ? -12.495 13.851 -10.849 1.00 56.97 91 SER A CA 1
ATOM 662 C C . SER A 1 91 ? -11.912 12.512 -10.372 1.00 56.97 91 SER A C 1
ATOM 664 O O . SER A 1 91 ? -11.876 11.562 -11.150 1.00 56.97 91 SER A O 1
ATOM 666 N N . THR A 1 92 ? -11.432 12.434 -9.131 1.00 74.38 92 THR A N 1
ATOM 667 C CA . THR A 1 92 ? -10.730 11.281 -8.546 1.00 74.38 92 THR A CA 1
ATOM 668 C C . THR A 1 92 ? -11.235 11.022 -7.125 1.00 74.38 92 THR A C 1
ATOM 670 O O . THR A 1 92 ? -11.672 11.942 -6.438 1.00 74.38 92 THR A O 1
ATOM 673 N N . THR A 1 93 ? -11.222 9.758 -6.697 1.00 88.25 93 THR A N 1
ATOM 674 C CA . THR A 1 93 ? -11.593 9.347 -5.333 1.00 88.25 93 THR A CA 1
ATOM 675 C C . THR A 1 93 ? -10.342 9.135 -4.501 1.00 88.25 93 THR A C 1
ATOM 677 O O . THR A 1 93 ? -9.442 8.425 -4.950 1.00 88.25 93 THR A O 1
ATOM 680 N N . SER A 1 94 ? -10.306 9.686 -3.294 1.00 92.69 94 SER A N 1
ATOM 681 C CA . SER A 1 94 ? -9.186 9.539 -2.364 1.00 92.69 94 SER A CA 1
ATOM 682 C C . SER A 1 94 ? -9.665 9.248 -0.948 1.00 92.69 94 SER A C 1
ATOM 684 O O . SER A 1 94 ? -10.837 9.456 -0.623 1.00 92.69 94 SER A O 1
ATOM 686 N N . PHE A 1 95 ? -8.752 8.782 -0.099 1.00 93.81 95 PHE A N 1
ATOM 687 C CA . PHE A 1 95 ? -8.990 8.687 1.335 1.00 93.81 95 PHE A CA 1
ATOM 688 C C . PHE A 1 95 ? -7.994 9.527 2.137 1.00 93.81 95 PHE A C 1
ATOM 690 O O . PHE A 1 95 ? -6.826 9.674 1.762 1.00 93.81 95 PHE A O 1
ATOM 697 N N . GLY A 1 96 ? -8.482 10.048 3.259 1.00 95.06 96 GLY A N 1
ATOM 698 C CA . GLY A 1 96 ? -7.700 10.642 4.336 1.00 95.06 96 GLY A CA 1
ATOM 699 C C . GLY A 1 96 ? -8.044 10.008 5.684 1.00 95.06 96 GLY A C 1
ATOM 700 O O . GLY A 1 96 ? -8.854 9.078 5.758 1.00 95.06 96 GLY A O 1
ATOM 701 N N . VAL A 1 97 ? -7.416 10.519 6.740 1.00 96.31 97 VAL A N 1
ATOM 702 C CA . VAL A 1 97 ? -7.585 10.066 8.126 1.00 96.31 97 VAL A CA 1
ATOM 703 C C . VAL A 1 97 ? -8.029 11.267 8.961 1.00 96.31 97 VAL A C 1
ATOM 705 O O . VAL A 1 97 ? -7.512 12.362 8.776 1.00 96.31 97 VAL A O 1
ATOM 708 N N . ASN A 1 98 ? -9.037 11.098 9.822 1.00 94.31 98 ASN A N 1
ATOM 709 C CA . ASN A 1 98 ? -9.621 12.155 10.670 1.00 94.31 98 ASN A CA 1
ATOM 710 C C . ASN A 1 98 ? -10.098 13.407 9.904 1.00 94.31 98 ASN A C 1
ATOM 712 O O . ASN A 1 98 ? -10.244 14.501 10.455 1.00 94.31 98 ASN A O 1
ATOM 716 N N . GLY A 1 99 ? -10.362 13.237 8.614 1.00 91.69 99 GLY A N 1
ATOM 717 C CA . GLY A 1 99 ? -10.643 14.281 7.649 1.00 91.69 99 GLY A CA 1
ATOM 718 C C . GLY A 1 99 ? -10.297 13.806 6.241 1.00 91.69 99 GLY A C 1
ATOM 719 O O . GLY A 1 99 ? -9.790 12.709 6.030 1.00 91.69 99 GLY A O 1
ATOM 720 N N . ASN A 1 100 ? -10.557 14.647 5.242 1.00 90.50 100 ASN A N 1
ATOM 721 C CA . ASN A 1 100 ? -10.354 14.277 3.835 1.00 90.50 100 ASN A CA 1
ATOM 722 C C . ASN A 1 100 ? -8.873 14.176 3.421 1.00 90.50 100 ASN A C 1
ATOM 724 O O . ASN A 1 100 ? -8.597 13.909 2.258 1.00 90.50 100 ASN A O 1
ATOM 728 N N . GLN A 1 101 ? -7.933 14.434 4.333 1.00 94.31 101 GLN A N 1
ATOM 729 C CA . GLN A 1 101 ? -6.489 14.363 4.119 1.00 94.31 101 GLN A CA 1
ATOM 730 C C . GLN A 1 101 ? -5.825 13.803 5.381 1.00 94.31 101 GLN A C 1
ATOM 732 O O . GLN A 1 101 ? -6.355 13.973 6.469 1.00 94.31 101 GLN A O 1
ATOM 737 N N . ILE A 1 102 ? -4.667 13.175 5.222 1.00 97.75 102 ILE A N 1
ATOM 738 C CA . ILE A 1 102 ? -3.777 12.689 6.274 1.00 97.75 102 ILE A CA 1
ATOM 739 C C . ILE A 1 102 ? -2.916 13.863 6.757 1.00 97.75 102 ILE A C 1
ATOM 741 O O . ILE A 1 102 ? -2.062 14.386 6.025 1.00 97.75 102 ILE A O 1
ATOM 745 N N . ASN A 1 103 ? -3.157 14.305 7.986 1.00 97.81 103 ASN A N 1
ATOM 746 C CA . ASN A 1 103 ? -2.400 15.358 8.651 1.00 97.81 103 ASN A CA 1
ATOM 747 C C . ASN A 1 103 ? -1.046 14.835 9.147 1.00 97.81 103 ASN A C 1
ATOM 749 O O . ASN A 1 103 ? -0.866 13.629 9.302 1.00 97.81 103 ASN A O 1
ATOM 753 N N . PRO A 1 104 ? -0.075 15.720 9.424 1.00 97.38 104 PRO A N 1
ATOM 754 C CA . PRO A 1 104 ? 1.145 15.340 10.126 1.00 97.38 104 PRO A CA 1
ATOM 755 C C . PRO A 1 104 ? 0.842 14.514 11.380 1.00 97.38 104 PRO A C 1
ATOM 757 O O . PRO A 1 104 ? -0.064 14.862 12.135 1.00 97.38 104 PRO A O 1
ATOM 760 N N . THR A 1 105 ? 1.634 13.466 11.619 1.00 95.69 105 THR A N 1
ATOM 761 C CA . THR A 1 105 ? 1.483 12.457 12.691 1.00 95.69 105 THR A CA 1
ATOM 762 C C . THR A 1 105 ? 0.345 11.449 12.517 1.00 95.69 105 THR A C 1
ATOM 764 O O . THR A 1 105 ? 0.217 10.549 13.343 1.00 95.69 105 THR A O 1
ATOM 767 N N . GLU A 1 106 ? -0.441 11.558 11.446 1.00 98.12 106 GLU A N 1
ATOM 768 C CA . GLU A 1 106 ? -1.448 10.562 11.082 1.00 98.12 106 GLU A CA 1
ATOM 769 C C . GLU A 1 106 ? -0.910 9.597 10.023 1.00 98.12 106 GLU A C 1
ATOM 771 O O . GLU A 1 106 ? 0.027 9.893 9.272 1.00 98.12 106 GLU A O 1
ATOM 776 N N . GLY A 1 107 ? -1.566 8.448 9.918 1.00 98.12 107 GLY A N 1
ATOM 777 C CA . GLY A 1 107 ? -1.258 7.442 8.920 1.00 98.12 107 GLY A CA 1
ATOM 778 C C . GLY A 1 107 ? -2.392 6.445 8.759 1.00 98.12 107 GLY A C 1
ATOM 779 O O . GLY A 1 107 ? -3.384 6.483 9.487 1.00 98.12 107 GLY A O 1
ATOM 780 N N . ALA A 1 108 ? -2.238 5.547 7.795 1.00 98.31 108 ALA A N 1
ATOM 781 C CA . ALA A 1 108 ? -3.188 4.472 7.557 1.00 98.31 108 ALA A CA 1
ATOM 782 C C . ALA A 1 108 ? -2.466 3.150 7.310 1.00 98.31 108 ALA A C 1
ATOM 784 O O . ALA A 1 108 ? -1.472 3.098 6.577 1.00 98.31 108 ALA A O 1
ATOM 785 N N . TYR A 1 109 ? -3.008 2.083 7.892 1.00 98.62 109 TYR A N 1
ATOM 786 C CA . TYR A 1 109 ? -2.658 0.727 7.515 1.00 98.62 109 TYR A CA 1
ATOM 787 C C . TYR A 1 109 ? -3.474 0.293 6.302 1.00 98.62 109 TYR A C 1
ATOM 789 O O . TYR A 1 109 ? -4.687 0.497 6.240 1.00 98.62 109 TYR A O 1
ATOM 797 N N . ILE A 1 110 ? -2.808 -0.366 5.360 1.00 98.69 110 ILE A N 1
ATOM 798 C CA . ILE A 1 110 ? -3.428 -1.028 4.215 1.00 98.69 110 ILE A CA 1
ATOM 799 C C . ILE A 1 110 ? -3.001 -2.489 4.272 1.00 98.69 110 ILE A C 1
ATOM 801 O O . ILE A 1 110 ? -1.819 -2.790 4.130 1.00 98.69 110 ILE A O 1
ATOM 805 N N . THR A 1 111 ? -3.956 -3.385 4.517 1.00 98.75 111 THR A N 1
ATOM 806 C CA . THR A 1 111 ? -3.734 -4.836 4.611 1.00 98.75 111 THR A CA 1
ATOM 807 C C . THR A 1 111 ? -4.325 -5.525 3.400 1.00 98.75 111 THR A C 1
ATOM 809 O O . THR A 1 111 ? -5.481 -5.289 3.059 1.00 98.75 111 THR A O 1
ATOM 812 N N . TYR A 1 112 ? -3.559 -6.386 2.751 1.00 98.12 112 TYR A N 1
ATOM 813 C CA . TYR A 1 112 ? -3.964 -7.091 1.547 1.00 98.12 112 TYR A CA 1
ATOM 814 C C . TYR A 1 112 ? -4.574 -8.424 1.962 1.00 98.12 112 TYR A C 1
ATOM 816 O O . TYR A 1 112 ? -3.974 -9.190 2.715 1.00 98.12 112 TYR A O 1
ATOM 824 N N . VAL A 1 113 ? -5.778 -8.716 1.487 1.00 98.38 113 VAL A N 1
ATOM 825 C CA . VAL A 1 113 ? -6.553 -9.874 1.939 1.00 98.38 113 VAL A CA 1
ATOM 826 C C . VAL A 1 113 ? -7.202 -10.607 0.771 1.00 98.38 113 VAL A C 1
ATOM 828 O O . VAL A 1 113 ? -7.242 -10.124 -0.360 1.00 98.38 113 VAL A O 1
ATOM 831 N N . THR A 1 114 ? -7.711 -11.801 1.049 1.00 97.81 114 THR A N 1
ATOM 832 C CA . THR A 1 114 ? -8.534 -12.595 0.136 1.00 97.81 114 THR A CA 1
ATOM 833 C C . THR A 1 114 ? -9.760 -13.137 0.862 1.00 97.81 114 THR A C 1
ATOM 835 O O . THR A 1 114 ? -9.745 -13.386 2.074 1.00 97.81 114 THR A O 1
ATOM 838 N N . GLY A 1 115 ? -10.835 -13.351 0.104 1.00 97.44 115 GLY A N 1
ATOM 839 C CA . GLY A 1 115 ? -12.086 -13.883 0.635 1.00 97.44 115 GLY A CA 1
ATOM 840 C C . GLY A 1 115 ? -12.818 -12.901 1.549 1.00 97.44 115 GLY A C 1
ATOM 841 O O . GLY A 1 115 ? -13.443 -13.333 2.519 1.00 97.44 115 GLY A O 1
ATOM 842 N N . ALA A 1 116 ? -12.722 -11.596 1.274 1.00 98.00 116 ALA A N 1
ATOM 843 C CA . ALA A 1 116 ? -13.529 -10.598 1.965 1.00 98.00 116 ALA A CA 1
ATOM 844 C C . ALA A 1 116 ? -15.030 -10.903 1.823 1.00 98.00 116 ALA A C 1
ATOM 846 O O . ALA A 1 116 ? -15.505 -11.300 0.754 1.00 98.00 116 ALA A O 1
ATOM 847 N N . ASN A 1 117 ? -15.796 -10.701 2.895 1.00 97.75 117 ASN A N 1
ATOM 848 C CA . ASN A 1 117 ? -17.248 -10.818 2.835 1.00 97.75 117 ASN A CA 1
ATOM 849 C C . ASN A 1 117 ? -17.810 -9.739 1.900 1.00 97.75 117 ASN A C 1
ATOM 851 O O . ASN A 1 117 ? -17.604 -8.549 2.125 1.00 97.75 117 ASN A O 1
ATOM 855 N N . THR A 1 118 ? -18.565 -10.149 0.882 1.00 97.00 118 THR A N 1
ATOM 856 C CA . THR A 1 118 ? -19.101 -9.249 -0.148 1.00 97.00 118 THR A CA 1
ATOM 857 C C . THR A 1 118 ? -20.031 -8.169 0.390 1.00 97.00 118 THR A C 1
ATOM 859 O O . THR A 1 118 ? -20.194 -7.157 -0.283 1.00 97.00 118 THR A O 1
ATOM 862 N N . ASN A 1 119 ? -20.653 -8.369 1.557 1.00 97.12 119 ASN A N 1
ATOM 863 C CA . ASN A 1 119 ? -21.475 -7.339 2.201 1.00 97.12 119 ASN A CA 1
ATOM 864 C C . ASN A 1 119 ? -20.609 -6.223 2.795 1.00 97.12 119 ASN A C 1
ATOM 866 O O . ASN A 1 119 ? -21.010 -5.073 2.782 1.00 97.12 119 ASN A O 1
ATOM 870 N N . PHE A 1 120 ? -19.400 -6.552 3.254 1.00 97.62 120 PHE A N 1
ATOM 871 C CA . PHE A 1 120 ? -18.469 -5.609 3.878 1.00 97.62 120 PHE A CA 1
ATOM 872 C C . PHE A 1 120 ? -17.352 -5.177 2.920 1.00 97.62 120 PHE A C 1
ATOM 874 O O . PHE A 1 120 ? -16.254 -4.807 3.340 1.00 97.62 120 PHE A O 1
ATOM 881 N N . LEU A 1 121 ? -17.644 -5.245 1.620 1.00 96.94 121 LEU A N 1
ATOM 882 C CA . LEU A 1 121 ? -16.787 -4.842 0.515 1.00 96.94 121 LEU A CA 1
ATOM 883 C C . LEU A 1 121 ? -17.456 -3.690 -0.234 1.00 96.94 121 LEU A C 1
ATOM 885 O O . LEU A 1 121 ? -18.639 -3.763 -0.562 1.00 96.94 121 LEU A O 1
ATOM 889 N N . VAL A 1 122 ? -16.709 -2.634 -0.538 1.00 95.94 122 VAL A N 1
ATOM 890 C CA . VAL A 1 122 ? -17.187 -1.521 -1.367 1.00 95.94 122 VAL A CA 1
ATOM 891 C C . VAL A 1 122 ? -17.580 -2.042 -2.762 1.00 95.94 122 VAL A C 1
ATOM 893 O O . VAL A 1 122 ? -16.814 -2.804 -3.355 1.00 95.94 122 VAL A O 1
ATOM 896 N N . PRO A 1 123 ? -18.753 -1.659 -3.314 1.00 94.69 123 PRO A N 1
ATOM 897 C CA . PRO A 1 123 ? -19.674 -0.613 -2.845 1.00 94.69 123 PRO A CA 1
ATOM 898 C C . PRO A 1 123 ? -20.844 -1.098 -1.967 1.00 94.69 123 PRO A C 1
ATOM 900 O O . PRO A 1 123 ? -21.768 -0.326 -1.729 1.00 94.69 123 PRO A O 1
ATOM 903 N N . ASN A 1 124 ? -20.860 -2.358 -1.523 1.00 96.31 124 ASN A N 1
ATOM 904 C CA . ASN A 1 124 ? -21.939 -2.876 -0.672 1.00 96.31 124 ASN A CA 1
ATOM 905 C C . ASN A 1 124 ? -21.792 -2.457 0.796 1.00 96.31 124 ASN A C 1
ATOM 907 O O . ASN A 1 124 ? -22.803 -2.377 1.482 1.00 96.31 124 ASN A O 1
ATOM 911 N N . LEU A 1 125 ? -20.558 -2.185 1.237 1.00 96.50 125 LEU A N 1
ATOM 912 C CA . LEU A 1 125 ? -20.256 -1.705 2.582 1.00 96.50 125 LEU A CA 1
ATOM 913 C C . LEU A 1 125 ? -20.904 -0.336 2.825 1.00 96.50 125 LEU A C 1
ATOM 915 O O . LEU A 1 125 ? -20.554 0.640 2.153 1.00 96.50 125 LEU A O 1
ATOM 919 N N . ASP A 1 126 ? -21.797 -0.251 3.808 1.00 95.31 126 ASP A N 1
ATOM 920 C CA . ASP A 1 126 ? -22.332 1.024 4.285 1.00 95.31 126 ASP A CA 1
ATOM 921 C C . ASP A 1 126 ? -21.565 1.578 5.499 1.00 95.31 126 ASP A C 1
ATOM 923 O O . ASP A 1 126 ? -20.727 0.904 6.095 1.00 95.31 126 ASP A O 1
ATOM 927 N N . GLN A 1 127 ? -21.838 2.834 5.868 1.00 93.31 127 GLN A N 1
ATOM 928 C CA . GLN A 1 127 ? -21.141 3.495 6.976 1.00 93.31 127 GLN A CA 1
ATOM 929 C C . GLN A 1 127 ? -21.392 2.814 8.334 1.00 93.31 127 GLN A C 1
ATOM 931 O O . GLN A 1 127 ? -20.470 2.671 9.128 1.00 93.31 127 GLN A O 1
ATOM 936 N N . ASN A 1 128 ? -22.620 2.364 8.616 1.00 93.56 128 ASN A N 1
ATOM 937 C CA . ASN A 1 128 ? -22.924 1.717 9.896 1.00 93.56 128 ASN A CA 1
ATOM 938 C C . ASN A 1 128 ? -22.200 0.374 10.013 1.00 93.56 128 ASN A C 1
ATOM 940 O O . ASN A 1 128 ? -21.808 -0.029 11.104 1.00 93.56 128 ASN A O 1
ATOM 944 N N . GLU A 1 129 ? -22.046 -0.330 8.894 1.00 96.25 129 GLU A N 1
ATOM 945 C CA . GLU A 1 129 ? -21.276 -1.565 8.824 1.00 96.25 129 GLU A CA 1
ATOM 946 C C . GLU A 1 129 ? -19.774 -1.300 8.939 1.00 96.25 129 GLU A C 1
ATOM 948 O O . GLU A 1 129 ? -19.087 -2.050 9.633 1.00 96.25 129 GLU A O 1
ATOM 953 N N . ALA A 1 130 ? -19.290 -0.233 8.300 1.00 95.75 130 ALA A N 1
ATOM 954 C CA . ALA A 1 130 ? -17.900 0.210 8.320 1.00 95.75 130 ALA A CA 1
ATOM 955 C C . ALA A 1 130 ? -17.443 0.731 9.691 1.00 95.75 130 ALA A C 1
ATOM 957 O O . ALA A 1 130 ? -16.245 0.799 9.947 1.00 95.75 130 ALA A O 1
ATOM 958 N N . ASP A 1 131 ? -18.381 1.068 10.578 1.00 94.75 131 ASP A N 1
ATOM 959 C CA . ASP A 1 131 ? -18.131 1.489 11.960 1.00 94.75 131 ASP A CA 1
ATOM 960 C C . ASP A 1 131 ? -18.034 0.315 12.948 1.00 94.75 131 ASP A C 1
ATOM 962 O O . ASP A 1 131 ? -17.751 0.520 14.130 1.00 94.75 131 ASP A O 1
ATOM 966 N N . ILE A 1 132 ? -18.281 -0.920 12.499 1.00 94.94 132 ILE A N 1
ATOM 967 C CA . ILE A 1 132 ? -18.286 -2.114 13.351 1.00 94.94 132 ILE A CA 1
ATOM 968 C C . ILE A 1 132 ? -17.014 -2.920 13.100 1.00 94.94 132 ILE A C 1
ATOM 970 O O . ILE A 1 132 ? -16.859 -3.570 12.073 1.00 94.94 132 ILE A O 1
ATOM 974 N N . GLU A 1 133 ? -16.132 -2.960 14.090 1.00 94.88 133 GLU A N 1
ATOM 975 C CA . GLU A 1 133 ? -14.845 -3.662 14.047 1.00 94.88 133 GLU A CA 1
ATOM 976 C C . GLU A 1 133 ? -14.991 -5.147 13.664 1.00 94.88 133 GLU A C 1
ATOM 978 O O . GLU A 1 133 ? -14.237 -5.687 12.857 1.00 94.88 133 GLU A O 1
ATOM 983 N N . ALA A 1 134 ? -16.032 -5.814 14.172 1.00 96.50 134 ALA A N 1
ATOM 984 C CA . ALA A 1 134 ? -16.317 -7.214 13.857 1.00 96.50 134 ALA A CA 1
ATOM 985 C C . ALA A 1 134 ? -16.671 -7.469 12.374 1.00 96.50 134 ALA A C 1
ATOM 987 O O . ALA A 1 134 ? -16.649 -8.624 11.942 1.00 96.50 134 ALA A O 1
ATOM 988 N N . ASN A 1 135 ? -16.981 -6.426 11.595 1.00 97.94 135 ASN A N 1
ATOM 989 C CA . ASN A 1 135 ? -17.289 -6.533 10.168 1.00 97.94 135 ASN A CA 1
ATOM 990 C C . ASN A 1 135 ? -16.042 -6.517 9.273 1.00 97.94 135 ASN A C 1
ATOM 992 O O . ASN A 1 135 ? -16.172 -6.729 8.066 1.00 97.94 135 ASN A O 1
ATOM 996 N N . ILE A 1 136 ? -14.836 -6.358 9.833 1.00 98.38 136 ILE A N 1
ATOM 997 C CA . ILE A 1 136 ? -13.576 -6.574 9.110 1.00 98.38 136 ILE A CA 1
ATOM 998 C C . ILE A 1 136 ? -13.434 -8.074 8.810 1.00 98.38 136 ILE A C 1
ATOM 1000 O O . ILE A 1 136 ? -12.795 -8.821 9.537 1.00 98.38 136 ILE A O 1
ATOM 1004 N N . ASN A 1 137 ? -14.092 -8.570 7.767 1.00 98.25 137 ASN A N 1
ATOM 1005 C CA . ASN A 1 137 ? -14.279 -10.004 7.560 1.00 98.25 137 ASN A CA 1
ATOM 1006 C C . ASN A 1 137 ? -13.626 -10.466 6.256 1.00 98.25 137 ASN A C 1
ATOM 1008 O O . ASN A 1 137 ? -14.103 -10.135 5.171 1.00 98.25 137 ASN A O 1
ATOM 1012 N N . PHE A 1 138 ? -12.566 -11.262 6.380 1.00 98.50 138 PHE A N 1
ATOM 1013 C CA . PHE A 1 138 ? -11.821 -11.883 5.286 1.00 98.50 138 PHE A CA 1
ATOM 1014 C C . PHE A 1 138 ? -11.302 -13.264 5.713 1.00 98.50 138 PHE A C 1
ATOM 1016 O O . PHE A 1 138 ? -11.356 -13.610 6.893 1.00 98.50 138 PHE A O 1
ATOM 1023 N N . GLN A 1 139 ? -10.818 -14.070 4.762 1.00 98.06 139 GLN A N 1
ATOM 1024 C CA . GLN A 1 139 ? -10.367 -15.442 5.041 1.00 98.06 139 GLN A CA 1
ATOM 1025 C C . GLN A 1 139 ? -8.855 -15.555 5.238 1.00 98.06 139 GLN A C 1
ATOM 1027 O O . GLN A 1 139 ? -8.413 -16.249 6.146 1.00 98.06 139 GLN A O 1
ATOM 1032 N N . ASN A 1 140 ? -8.059 -14.905 4.384 1.00 98.00 140 ASN A N 1
ATOM 1033 C CA . ASN A 1 140 ? -6.595 -14.960 4.445 1.00 98.00 140 ASN A CA 1
ATOM 1034 C C . ASN A 1 140 ? -5.974 -13.614 4.063 1.00 98.00 140 ASN A C 1
ATOM 1036 O O . ASN A 1 140 ? -6.624 -12.791 3.420 1.00 98.00 140 ASN A O 1
ATOM 1040 N N . VAL A 1 141 ? -4.696 -13.430 4.392 1.00 97.94 141 VAL A N 1
ATOM 1041 C CA . VAL A 1 141 ? -3.869 -12.335 3.867 1.00 97.94 141 VAL A CA 1
ATOM 1042 C C . VAL A 1 141 ? -3.337 -12.661 2.467 1.00 97.94 141 VAL A C 1
ATOM 1044 O O . VAL A 1 141 ? -3.218 -13.831 2.091 1.00 97.94 141 VAL A O 1
ATOM 1047 N N . PHE A 1 142 ? -3.030 -11.630 1.683 1.00 96.69 142 PHE A N 1
ATOM 1048 C CA . PHE A 1 142 ? -2.411 -11.748 0.366 1.00 96.69 142 PHE A CA 1
ATOM 1049 C C . PHE A 1 142 ? -0.964 -11.257 0.416 1.00 96.69 142 PHE A C 1
ATOM 1051 O O . PHE A 1 142 ? -0.699 -10.097 0.707 1.00 96.69 142 PHE A O 1
ATOM 1058 N N . ASN A 1 143 ? -0.029 -12.137 0.077 1.00 95.75 143 ASN A N 1
ATOM 1059 C CA . ASN A 1 143 ? 1.398 -11.848 0.121 1.00 95.75 143 ASN A CA 1
ATOM 1060 C C . ASN A 1 143 ? 1.906 -11.306 -1.220 1.00 95.75 143 ASN A C 1
ATOM 1062 O O . ASN A 1 143 ? 1.706 -11.933 -2.260 1.00 95.75 143 ASN A O 1
ATOM 1066 N N . THR A 1 144 ? 2.639 -10.193 -1.193 1.00 94.88 144 THR A N 1
ATOM 1067 C CA . THR A 1 144 ? 3.401 -9.691 -2.347 1.00 94.88 144 THR A CA 1
ATOM 1068 C C . THR A 1 144 ? 4.763 -9.156 -1.920 1.00 94.88 144 THR A C 1
ATOM 1070 O O . THR A 1 144 ? 5.007 -8.905 -0.745 1.00 94.88 144 THR A O 1
ATOM 1073 N N . THR A 1 145 ? 5.674 -8.962 -2.866 1.00 95.50 145 THR A N 1
ATOM 1074 C CA . THR A 1 145 ? 6.952 -8.283 -2.626 1.00 95.50 145 THR A CA 1
ATOM 1075 C C . THR A 1 145 ? 6.916 -6.809 -3.002 1.00 95.50 145 THR A C 1
ATOM 1077 O O . THR A 1 145 ? 7.882 -6.110 -2.726 1.00 95.50 145 THR A O 1
ATOM 1080 N N . SER A 1 146 ? 5.852 -6.317 -3.646 1.00 94.50 146 SER A N 1
ATOM 1081 C CA . SER A 1 146 ? 5.857 -4.974 -4.233 1.00 94.50 146 SER A CA 1
ATOM 1082 C C . SER A 1 146 ? 4.478 -4.320 -4.219 1.00 94.50 146 SER A C 1
ATOM 1084 O O . SER A 1 146 ? 3.474 -4.940 -4.578 1.00 94.50 146 SER A O 1
ATOM 1086 N N . ALA A 1 147 ? 4.451 -3.038 -3.865 1.00 97.31 147 ALA A N 1
ATOM 1087 C CA . ALA A 1 147 ? 3.242 -2.230 -3.792 1.00 97.31 147 ALA A CA 1
ATOM 1088 C C . ALA A 1 147 ? 3.520 -0.776 -4.208 1.00 97.31 147 ALA A C 1
ATOM 1090 O O . ALA A 1 147 ? 4.676 -0.366 -4.373 1.00 97.31 147 ALA A O 1
ATOM 1091 N N . SER A 1 148 ? 2.454 -0.016 -4.443 1.00 97.00 148 SER A N 1
ATOM 1092 C CA . SER A 1 148 ? 2.509 1.380 -4.857 1.00 97.00 148 SER A CA 1
ATOM 1093 C C . SER A 1 148 ? 1.356 2.188 -4.258 1.00 97.00 148 SER A C 1
ATOM 1095 O O . SER A 1 148 ? 0.285 1.653 -3.977 1.00 97.00 148 SER A O 1
ATOM 1097 N N . PHE A 1 149 ? 1.555 3.494 -4.086 1.00 96.50 149 PHE A N 1
ATOM 1098 C CA . PHE A 1 149 ? 0.466 4.431 -3.819 1.00 96.50 149 PHE A CA 1
ATOM 1099 C C . PHE A 1 149 ? 0.643 5.706 -4.643 1.00 96.50 149 PHE A C 1
ATOM 1101 O O . PHE A 1 149 ? 1.753 6.045 -5.060 1.00 96.50 149 PHE A O 1
ATOM 1108 N N . THR A 1 150 ? -0.463 6.404 -4.889 1.00 94.50 150 THR A N 1
ATOM 1109 C CA . THR A 1 150 ? -0.473 7.700 -5.580 1.00 94.50 150 THR A CA 1
ATOM 1110 C C . THR A 1 150 ? -1.007 8.784 -4.655 1.00 94.50 150 THR A C 1
ATOM 1112 O O . THR A 1 150 ? -2.055 8.604 -4.029 1.00 94.50 150 THR A O 1
ATOM 1115 N N . VAL A 1 151 ? -0.307 9.914 -4.594 1.00 93.94 151 VAL A N 1
ATOM 1116 C CA . VAL A 1 151 ? -0.771 11.127 -3.917 1.00 93.94 151 VAL A CA 1
ATOM 1117 C C . VAL A 1 151 ? -1.861 11.756 -4.777 1.00 93.94 151 VAL A C 1
ATOM 1119 O O . VAL A 1 151 ? -1.589 12.183 -5.897 1.00 93.94 151 VAL A O 1
ATOM 1122 N N . ASN A 1 152 ? -3.098 11.822 -4.288 1.00 91.69 152 ASN A N 1
ATOM 1123 C CA . ASN A 1 152 ? -4.169 12.451 -5.063 1.00 91.69 152 ASN A CA 1
ATOM 1124 C C . ASN A 1 152 ? -4.087 13.971 -5.007 1.00 91.69 152 ASN A C 1
ATOM 1126 O O . ASN A 1 152 ? -4.225 14.626 -6.034 1.00 91.69 152 ASN A O 1
ATOM 1130 N N . GLN A 1 153 ? -3.846 14.519 -3.824 1.00 90.62 153 GLN A N 1
ATOM 1131 C CA . GLN A 1 153 ? -3.754 15.943 -3.585 1.00 90.62 153 GLN A CA 1
ATOM 1132 C C . GLN A 1 153 ? -2.936 16.215 -2.321 1.00 90.62 153 GLN A C 1
ATOM 1134 O O . GLN A 1 153 ? -3.100 15.559 -1.295 1.00 90.62 153 GLN A O 1
ATOM 1139 N N . THR A 1 154 ? -2.106 17.254 -2.365 1.00 92.88 154 THR A N 1
ATOM 1140 C CA . THR A 1 154 ? -1.487 17.856 -1.179 1.00 92.88 154 THR A CA 1
ATOM 1141 C C . THR A 1 154 ? -2.217 19.132 -0.749 1.00 92.88 154 THR A C 1
ATOM 1143 O O . THR A 1 154 ? -2.918 19.778 -1.531 1.00 92.88 154 THR A O 1
ATOM 1146 N N . ASN A 1 155 ? -2.075 19.530 0.513 1.00 91.94 155 ASN A N 1
ATOM 1147 C CA . ASN A 1 155 ? -2.407 20.880 0.963 1.00 91.94 155 ASN A CA 1
ATOM 1148 C C . ASN A 1 155 ? -1.219 21.447 1.756 1.00 91.94 155 ASN A C 1
ATOM 1150 O O . ASN A 1 155 ? -0.870 20.875 2.788 1.00 91.94 155 ASN A O 1
ATOM 1154 N N . PRO A 1 156 ? -0.586 22.539 1.289 1.00 89.44 156 PRO A N 1
ATOM 1155 C CA . PRO A 1 156 ? -0.893 23.299 0.071 1.00 89.44 156 PRO A CA 1
ATOM 1156 C C . PRO A 1 156 ? -0.732 22.450 -1.204 1.00 89.44 156 PRO A C 1
ATOM 1158 O O . PRO A 1 156 ? 0.057 21.516 -1.223 1.00 89.44 156 PRO A O 1
ATOM 1161 N N . GLY A 1 157 ? -1.464 22.786 -2.276 1.00 81.69 157 GLY A N 1
ATOM 1162 C CA . GLY A 1 157 ? -1.606 21.965 -3.503 1.00 81.69 157 GLY A CA 1
ATOM 1163 C C . GLY A 1 157 ? -0.323 21.582 -4.250 1.00 81.69 157 GLY A C 1
ATOM 1164 O O . GLY A 1 157 ? -0.348 20.696 -5.102 1.00 81.69 157 GLY A O 1
ATOM 1165 N N . VAL A 1 158 ? 0.791 22.245 -3.940 1.00 82.00 158 VAL A N 1
ATOM 1166 C CA . VAL A 1 158 ? 2.122 21.964 -4.498 1.00 82.00 158 VAL A CA 1
ATOM 1167 C C . VAL A 1 158 ? 2.997 21.126 -3.567 1.00 82.00 158 VAL A C 1
ATOM 1169 O O . VAL A 1 158 ? 4.139 20.876 -3.908 1.00 82.00 158 VAL A O 1
ATOM 1172 N N . GLY A 1 159 ? 2.509 20.720 -2.393 1.00 85.44 159 GLY A N 1
ATOM 1173 C CA . GLY A 1 159 ? 3.342 20.103 -1.363 1.00 85.44 159 GLY A CA 1
ATOM 1174 C C . GLY A 1 159 ? 4.353 21.098 -0.760 1.00 85.44 159 GLY A C 1
ATOM 1175 O O . GLY A 1 159 ? 4.088 22.306 -0.749 1.00 85.44 159 GLY A O 1
ATOM 1176 N N . PRO A 1 160 ? 5.500 20.627 -0.237 1.00 92.25 160 PRO A N 1
ATOM 1177 C CA . PRO A 1 160 ? 5.942 19.235 -0.200 1.00 92.25 160 PRO A CA 1
ATOM 1178 C C . PRO A 1 160 ? 5.384 18.514 1.029 1.00 92.25 160 PRO A C 1
ATOM 1180 O O . PRO A 1 160 ? 5.248 19.125 2.084 1.00 92.25 160 PRO A O 1
ATOM 1183 N N . VAL A 1 161 ? 5.105 17.220 0.927 1.00 95.81 161 VAL A N 1
ATOM 1184 C CA . VAL A 1 161 ? 4.879 16.363 2.103 1.00 95.81 161 VAL A CA 1
ATOM 1185 C C . VAL A 1 161 ? 6.015 15.361 2.252 1.00 95.81 161 VAL A C 1
ATOM 1187 O O . VAL A 1 161 ? 6.665 14.989 1.268 1.00 95.81 161 VAL A O 1
ATOM 1190 N N . THR A 1 162 ? 6.247 14.938 3.490 1.00 97.88 162 THR A N 1
ATOM 1191 C CA . THR A 1 162 ? 7.167 13.854 3.816 1.00 97.88 162 THR A CA 1
ATOM 1192 C C . THR A 1 162 ? 6.379 12.658 4.321 1.00 97.88 162 THR A C 1
ATOM 1194 O O . THR A 1 162 ? 5.594 12.762 5.264 1.00 97.88 162 THR A O 1
ATOM 1197 N N . VAL A 1 163 ? 6.603 11.516 3.680 1.00 98.69 163 VAL A N 1
ATOM 1198 C CA . VAL A 1 163 ? 5.916 10.258 3.954 1.00 98.69 163 VAL A CA 1
ATOM 1199 C C . VAL A 1 163 ? 6.912 9.213 4.421 1.00 98.69 163 VAL A C 1
ATOM 1201 O O . VAL A 1 163 ? 8.003 9.090 3.860 1.00 98.69 163 VAL A O 1
ATOM 1204 N N . LYS A 1 164 ? 6.512 8.432 5.420 1.00 98.81 164 LYS A N 1
ATOM 1205 C CA . LYS A 1 164 ? 7.182 7.191 5.801 1.00 98.81 164 LYS A CA 1
ATOM 1206 C C . LYS A 1 164 ? 6.311 6.005 5.407 1.00 98.81 164 LYS A C 1
ATOM 1208 O O . LYS A 1 164 ? 5.109 6.018 5.651 1.00 98.81 164 LYS A O 1
ATOM 1213 N N . ILE A 1 165 ? 6.926 4.990 4.808 1.00 98.88 165 ILE A N 1
ATOM 1214 C CA . ILE A 1 165 ? 6.293 3.697 4.543 1.00 98.88 165 ILE A CA 1
ATOM 1215 C C . ILE A 1 165 ? 7.027 2.624 5.332 1.00 98.88 165 ILE A C 1
ATOM 1217 O O . ILE A 1 165 ? 8.239 2.444 5.172 1.00 98.88 165 ILE A O 1
ATOM 1221 N N . THR A 1 166 ? 6.272 1.873 6.122 1.00 98.88 166 THR A N 1
ATOM 1222 C CA . THR A 1 166 ? 6.748 0.670 6.801 1.00 98.88 166 THR A CA 1
ATOM 1223 C C . THR A 1 166 ? 5.951 -0.533 6.313 1.00 98.88 166 THR A C 1
ATOM 1225 O O . THR A 1 166 ? 4.727 -0.469 6.232 1.00 98.88 166 THR A O 1
ATOM 1228 N N . ALA A 1 167 ? 6.640 -1.622 5.967 1.00 98.75 167 ALA A N 1
ATOM 1229 C CA . ALA A 1 167 ? 6.019 -2.854 5.493 1.00 98.75 167 ALA A CA 1
ATOM 1230 C C . ALA A 1 167 ? 6.079 -3.955 6.553 1.00 98.75 167 ALA A C 1
ATOM 1232 O O . ALA A 1 167 ? 7.044 -4.065 7.312 1.00 98.75 167 ALA A O 1
ATOM 1233 N N . PHE A 1 168 ? 5.035 -4.777 6.577 1.00 98.75 168 PHE A N 1
ATOM 1234 C CA . PHE A 1 168 ? 4.825 -5.813 7.571 1.00 98.75 168 PHE A CA 1
ATOM 1235 C C . PHE A 1 168 ? 4.270 -7.094 6.944 1.00 98.75 168 PHE A C 1
ATOM 1237 O O . PHE A 1 168 ? 3.593 -7.072 5.915 1.00 98.75 168 PHE A O 1
ATOM 1244 N N . SER A 1 169 ? 4.541 -8.209 7.609 1.00 98.12 169 SER A N 1
ATOM 1245 C CA . SER A 1 169 ? 3.820 -9.465 7.432 1.00 98.12 169 SER A CA 1
ATOM 1246 C C . SER A 1 169 ? 3.046 -9.776 8.707 1.00 98.12 169 SER A C 1
ATOM 1248 O O . SER A 1 169 ? 3.575 -9.629 9.816 1.00 98.12 169 SER A O 1
ATOM 1250 N N . THR A 1 170 ? 1.797 -10.192 8.546 1.00 97.75 170 THR A N 1
ATOM 1251 C CA . THR A 1 170 ? 0.872 -10.461 9.645 1.00 97.75 170 THR A CA 1
ATOM 1252 C C . THR A 1 170 ? 0.164 -11.800 9.471 1.00 97.75 170 THR A C 1
ATOM 1254 O O . THR A 1 170 ? 0.211 -12.444 8.421 1.00 97.75 170 THR A O 1
ATOM 1257 N N . THR A 1 171 ? -0.482 -12.269 10.535 1.00 96.62 171 THR A N 1
ATOM 1258 C CA . THR A 1 171 ? -1.375 -13.424 10.430 1.00 96.62 171 THR A CA 1
ATOM 1259 C C . THR A 1 171 ? -2.756 -12.987 9.938 1.00 96.62 171 THR A C 1
ATOM 1261 O O . THR A 1 171 ? -3.097 -11.807 9.934 1.00 96.62 171 THR A O 1
ATOM 1264 N N . ALA A 1 172 ? -3.580 -13.933 9.483 1.00 97.69 172 ALA A N 1
ATOM 1265 C CA . ALA A 1 172 ? -4.963 -13.617 9.142 1.00 97.69 172 ALA A CA 1
ATOM 1266 C C . ALA A 1 172 ? -5.778 -13.382 10.424 1.00 97.69 172 ALA A C 1
ATOM 1268 O O . ALA A 1 172 ? -6.162 -14.330 11.109 1.00 97.69 172 ALA A O 1
ATOM 1269 N N . GLU A 1 173 ? -6.052 -12.113 10.719 1.00 97.31 173 GLU A N 1
ATOM 1270 C CA . GLU A 1 173 ? -6.733 -11.666 11.938 1.00 97.31 173 GLU A CA 1
ATOM 1271 C C . GLU A 1 173 ? -8.063 -10.966 11.609 1.00 97.31 173 GLU A C 1
ATOM 1273 O O . GLU A 1 173 ? -8.169 -9.756 11.757 1.00 97.31 173 GLU A O 1
ATOM 1278 N N . PRO A 1 174 ? -9.103 -11.660 11.115 1.00 97.88 174 PRO A N 1
ATOM 1279 C CA . PRO A 1 174 ? -10.381 -11.016 10.832 1.00 97.88 174 PRO A CA 1
ATOM 1280 C C . PRO A 1 174 ? -11.170 -10.691 12.112 1.00 97.88 174 PRO A C 1
ATOM 1282 O O . PRO A 1 174 ? -10.983 -11.282 13.182 1.00 97.88 174 PRO A O 1
ATOM 1285 N N . GLY A 1 175 ? -12.130 -9.787 11.956 1.00 97.69 175 GLY A N 1
ATOM 1286 C CA . GLY A 1 175 ? -13.017 -9.265 12.982 1.00 97.69 175 GLY A CA 1
ATOM 1287 C C . GLY A 1 175 ? -12.254 -8.396 13.970 1.00 97.69 175 GLY A C 1
ATOM 1288 O O . GLY A 1 175 ? -11.329 -7.680 13.603 1.00 97.69 175 GLY A O 1
ATOM 1289 N N . VAL A 1 176 ? -12.611 -8.520 15.247 1.00 96.62 176 VAL A N 1
ATOM 1290 C CA . VAL A 1 176 ? -11.964 -7.775 16.341 1.00 96.62 176 VAL A CA 1
ATOM 1291 C C . VAL A 1 176 ? -10.462 -8.049 16.469 1.00 96.62 176 VAL A C 1
ATOM 1293 O O . VAL A 1 176 ? -9.686 -7.188 16.870 1.00 96.62 176 VAL A O 1
ATOM 1296 N N . ASN A 1 177 ? -10.018 -9.231 16.032 1.00 97.62 177 ASN A N 1
ATOM 1297 C CA . ASN A 1 177 ? -8.600 -9.569 16.070 1.00 97.62 177 ASN A CA 1
ATOM 1298 C C . ASN A 1 177 ? -7.766 -8.634 15.183 1.00 97.62 177 ASN A C 1
ATOM 1300 O O . ASN A 1 177 ? -6.586 -8.458 15.459 1.00 97.62 177 ASN A O 1
ATOM 1304 N N . PHE A 1 178 ? -8.366 -8.023 14.153 1.00 97.88 178 PHE A N 1
ATOM 1305 C CA . PHE A 1 178 ? -7.654 -7.151 13.223 1.00 97.88 178 PHE A CA 1
ATOM 1306 C C . PHE A 1 178 ? -7.067 -5.932 13.930 1.00 97.88 178 PHE A C 1
ATOM 1308 O O . PHE A 1 178 ? -5.915 -5.576 13.700 1.00 97.88 178 PHE A O 1
ATOM 1315 N N . VAL A 1 179 ? -7.864 -5.288 14.789 1.00 96.25 179 VAL A N 1
ATOM 1316 C CA . VAL A 1 179 ? -7.425 -4.113 15.548 1.00 96.25 179 VAL A CA 1
ATOM 1317 C C . VAL A 1 179 ? -6.624 -4.535 16.775 1.00 96.25 179 VAL A C 1
ATOM 1319 O O . VAL A 1 179 ? -5.607 -3.913 17.074 1.00 96.25 179 VAL A O 1
ATOM 1322 N N . ASP A 1 180 ? -7.028 -5.612 17.458 1.00 95.50 180 ASP A N 1
ATOM 1323 C CA . ASP A 1 180 ? -6.286 -6.156 18.602 1.00 95.50 180 ASP A CA 1
ATOM 1324 C C . ASP A 1 180 ? -4.842 -6.560 18.235 1.00 95.50 180 ASP A C 1
ATOM 1326 O O . ASP A 1 180 ? -3.931 -6.400 19.052 1.00 95.50 180 ASP A O 1
ATOM 1330 N N . GLY A 1 181 ? -4.626 -7.059 17.014 1.00 94.62 181 GLY A N 1
ATOM 1331 C CA . GLY A 1 181 ? -3.330 -7.509 16.499 1.00 94.62 181 GLY A CA 1
ATOM 1332 C C . GLY A 1 181 ? -2.522 -6.459 15.728 1.00 94.62 181 GLY A C 1
ATOM 1333 O O . GLY A 1 181 ? -1.340 -6.680 15.479 1.00 94.62 181 GLY A O 1
ATOM 1334 N N . LEU A 1 182 ? -3.095 -5.286 15.421 1.00 93.62 182 LEU A N 1
ATOM 1335 C CA . LEU A 1 182 ? -2.575 -4.312 14.439 1.00 93.62 182 LEU A CA 1
ATOM 1336 C C . LEU A 1 182 ? -1.128 -3.828 14.664 1.00 93.62 182 LEU A C 1
ATOM 1338 O O . LEU A 1 182 ? -0.493 -3.326 13.745 1.00 93.62 182 LEU A O 1
ATOM 1342 N N . THR A 1 183 ? -0.606 -3.933 15.888 1.00 90.19 183 THR A N 1
ATOM 1343 C CA . THR A 1 183 ? 0.752 -3.477 16.249 1.00 90.19 183 THR A CA 1
ATOM 1344 C C . THR A 1 183 ? 1.732 -4.617 16.536 1.00 90.19 183 THR A C 1
ATOM 1346 O O . THR A 1 183 ? 2.879 -4.365 16.905 1.00 90.19 183 THR A O 1
ATOM 1349 N N . ASN A 1 184 ? 1.307 -5.871 16.368 1.00 92.38 184 ASN A N 1
ATOM 1350 C CA . ASN A 1 184 ? 2.094 -7.069 16.663 1.00 92.38 184 ASN A CA 1
ATOM 1351 C C . ASN A 1 184 ? 2.559 -7.795 15.386 1.00 92.38 184 ASN A C 1
ATOM 1353 O O . ASN A 1 184 ? 2.626 -9.025 15.331 1.00 92.38 184 ASN A O 1
ATOM 1357 N N . ASP A 1 185 ? 2.904 -7.027 14.358 1.00 96.38 185 ASP A N 1
ATOM 1358 C CA . ASP A 1 185 ? 3.301 -7.567 13.062 1.00 96.38 185 ASP A CA 1
ATOM 1359 C C . ASP A 1 185 ? 4.819 -7.709 12.922 1.00 96.38 185 ASP A C 1
ATOM 1361 O O . ASP A 1 185 ? 5.610 -7.037 13.590 1.00 96.38 185 ASP A O 1
ATOM 1365 N N . GLN A 1 186 ? 5.247 -8.590 12.019 1.00 98.12 186 GLN A N 1
ATOM 1366 C CA . GLN A 1 186 ? 6.661 -8.753 11.701 1.00 98.12 186 GLN A CA 1
ATOM 1367 C C . GLN A 1 186 ? 7.072 -7.748 10.632 1.00 98.12 186 GLN A C 1
ATOM 1369 O O . GLN A 1 186 ? 6.557 -7.774 9.516 1.00 98.12 186 GLN A O 1
ATOM 1374 N N . HIS A 1 187 ? 8.026 -6.883 10.965 1.00 98.56 187 HIS A N 1
ATOM 1375 C CA . HIS A 1 187 ? 8.594 -5.915 10.030 1.00 98.56 187 HIS A CA 1
ATOM 1376 C C . HIS A 1 187 ? 9.292 -6.603 8.844 1.00 98.56 187 HIS A C 1
ATOM 1378 O O . HIS A 1 187 ? 9.980 -7.615 9.012 1.00 98.56 187 HIS A O 1
ATOM 1384 N N . VAL A 1 188 ? 9.116 -6.040 7.645 1.00 98.69 188 VAL A N 1
ATOM 1385 C CA . VAL A 1 188 ? 9.760 -6.486 6.405 1.00 98.69 188 VAL A CA 1
ATOM 1386 C C . VAL A 1 188 ? 10.478 -5.304 5.758 1.00 98.69 188 VAL A C 1
ATOM 1388 O O . VAL A 1 188 ? 9.855 -4.329 5.341 1.00 98.69 188 VAL A O 1
ATOM 1391 N N . ASN A 1 189 ? 11.801 -5.407 5.617 1.00 98.75 189 ASN A N 1
ATOM 1392 C CA . ASN A 1 189 ? 12.613 -4.332 5.047 1.00 98.75 189 ASN A CA 1
ATOM 1393 C C . ASN A 1 189 ? 12.203 -4.005 3.606 1.00 98.75 189 ASN A C 1
ATOM 1395 O O . ASN A 1 189 ? 12.126 -4.892 2.752 1.00 98.75 189 ASN A O 1
ATOM 1399 N N . ILE A 1 190 ? 12.064 -2.717 3.305 1.00 98.62 190 ILE A N 1
ATOM 1400 C CA . ILE A 1 190 ? 12.038 -2.204 1.936 1.00 98.62 190 ILE A CA 1
ATOM 1401 C C . ILE A 1 190 ? 13.474 -2.188 1.398 1.00 98.62 190 ILE A C 1
ATOM 1403 O O . ILE A 1 190 ? 14.399 -1.749 2.077 1.00 98.62 190 ILE A O 1
ATOM 1407 N N . THR A 1 191 ? 13.678 -2.686 0.178 1.00 97.62 191 THR A N 1
ATOM 1408 C CA . THR A 1 191 ? 15.009 -2.842 -0.440 1.00 97.62 191 THR A CA 1
ATOM 1409 C C . THR A 1 191 ? 15.216 -1.974 -1.671 1.00 97.62 191 THR A C 1
ATOM 1411 O O . THR A 1 191 ? 16.353 -1.670 -2.025 1.00 97.62 191 THR A O 1
ATOM 1414 N N . SER A 1 192 ? 14.138 -1.582 -2.347 1.00 95.00 192 SER A N 1
ATOM 1415 C CA . SER A 1 192 ? 14.204 -0.680 -3.494 1.00 95.00 192 SER A CA 1
ATOM 1416 C C . SER A 1 192 ? 12.906 0.096 -3.658 1.00 95.00 192 SER A C 1
ATOM 1418 O O . SER A 1 192 ? 11.857 -0.283 -3.133 1.00 95.00 192 SER A O 1
ATOM 1420 N N . PHE A 1 193 ? 12.989 1.203 -4.389 1.00 96.44 193 PHE A N 1
ATOM 1421 C CA . PHE A 1 193 ? 11.859 2.073 -4.667 1.00 96.44 193 PHE A CA 1
ATOM 1422 C C . PHE A 1 193 ? 11.974 2.707 -6.052 1.00 96.44 193 PHE A C 1
ATOM 1424 O O . PHE A 1 193 ? 13.048 2.752 -6.654 1.00 96.44 193 PHE A O 1
ATOM 1431 N N . SER A 1 194 ? 10.848 3.215 -6.535 1.00 93.94 194 SER A N 1
ATOM 1432 C CA . SER A 1 194 ? 10.731 4.051 -7.723 1.00 93.94 194 SER A CA 1
ATOM 1433 C C . SER A 1 194 ? 9.787 5.207 -7.418 1.00 93.94 194 SER A C 1
ATOM 1435 O O . SER A 1 194 ? 8.768 5.029 -6.745 1.00 93.94 194 SER A O 1
ATOM 1437 N N . LEU A 1 195 ? 10.137 6.387 -7.920 1.00 93.25 195 LEU A N 1
ATOM 1438 C CA . LEU A 1 195 ? 9.318 7.589 -7.850 1.00 93.25 195 LEU A CA 1
ATOM 1439 C C . LEU A 1 195 ? 8.945 7.985 -9.273 1.00 93.25 195 LEU A C 1
ATOM 1441 O O . LEU A 1 195 ? 9.818 8.163 -10.122 1.00 93.25 195 LEU A O 1
ATOM 1445 N N . THR A 1 196 ? 7.650 8.120 -9.531 1.00 89.69 196 THR A N 1
ATOM 1446 C CA . THR A 1 196 ? 7.154 8.752 -10.754 1.00 89.69 196 THR A CA 1
ATOM 1447 C C . THR A 1 196 ? 6.640 10.132 -10.378 1.00 89.69 196 THR A C 1
ATOM 1449 O O . THR A 1 196 ? 5.580 10.247 -9.765 1.00 89.69 196 THR A O 1
ATOM 1452 N N . ASP A 1 197 ? 7.430 11.152 -10.716 1.00 81.12 197 ASP A N 1
ATOM 1453 C CA . ASP A 1 197 ? 7.089 12.564 -10.525 1.00 81.12 197 ASP A CA 1
ATOM 1454 C C . ASP A 1 197 ? 6.039 12.969 -11.564 1.00 81.12 197 ASP A C 1
ATOM 1456 O O . ASP A 1 197 ? 6.314 13.004 -12.772 1.00 81.12 197 ASP A O 1
ATOM 1460 N N . PHE A 1 198 ? 4.831 13.267 -11.094 1.00 66.88 198 PHE A N 1
ATOM 1461 C CA . PHE A 1 198 ? 3.833 13.928 -11.920 1.00 66.88 198 PHE A CA 1
ATOM 1462 C C . PHE A 1 198 ? 3.955 15.416 -11.650 1.00 66.88 198 PHE A C 1
ATOM 1464 O O . PHE A 1 198 ? 3.265 15.973 -10.806 1.00 66.88 198 PHE A O 1
ATOM 1471 N N . VAL A 1 199 ? 4.851 16.059 -12.396 1.00 61.78 199 VAL A N 1
ATOM 1472 C CA . VAL A 1 199 ? 5.206 17.467 -12.214 1.00 61.78 199 VAL A CA 1
ATOM 1473 C C . VAL A 1 199 ? 3.961 18.367 -12.248 1.00 61.78 199 VAL A C 1
ATOM 1475 O O . VAL A 1 199 ? 3.521 18.810 -13.314 1.00 61.78 199 VAL A O 1
ATOM 1478 N N . VAL A 1 200 ? 3.425 18.714 -11.076 1.00 57.97 200 VAL A N 1
ATOM 1479 C CA . VAL A 1 200 ? 2.395 19.747 -10.926 1.00 57.97 200 VAL A CA 1
ATOM 1480 C C . VAL A 1 200 ? 3.091 21.076 -10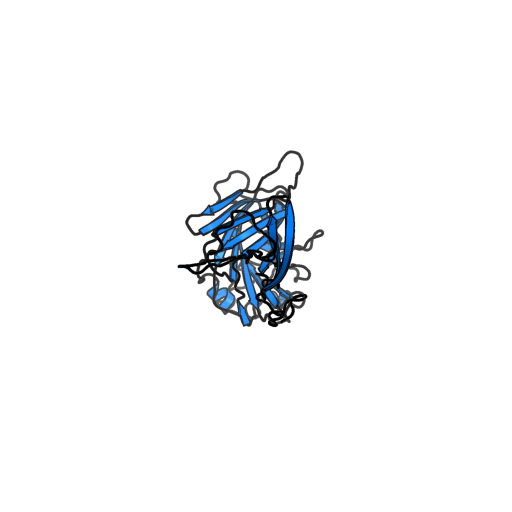.659 1.00 57.97 200 VAL A C 1
ATOM 1482 O O . VAL A 1 200 ? 3.436 21.431 -9.534 1.00 57.97 200 VAL A O 1
ATOM 1485 N N . LYS A 1 201 ? 3.300 21.852 -11.726 1.00 59.56 201 LYS A N 1
ATOM 1486 C CA . LYS A 1 201 ? 3.765 23.240 -11.611 1.00 59.56 201 LYS A CA 1
ATOM 1487 C C . LYS A 1 201 ? 2.593 24.152 -11.281 1.00 59.56 201 LYS A C 1
ATOM 1489 O O . LYS A 1 201 ? 1.710 24.343 -12.113 1.00 59.56 201 LYS A O 1
ATOM 1494 N N . THR A 1 202 ? 2.645 24.805 -10.122 1.00 58.47 202 THR A N 1
ATOM 1495 C CA . THR A 1 202 ? 1.839 26.010 -9.872 1.00 58.47 202 THR A CA 1
ATOM 1496 C C . THR A 1 202 ? 2.771 27.212 -9.772 1.00 58.47 202 THR A C 1
ATOM 1498 O O . THR A 1 202 ? 3.474 27.403 -8.781 1.00 58.47 202 THR A O 1
ATOM 1501 N N . GLY A 1 203 ? 2.812 28.033 -10.824 1.00 66.94 203 GLY A N 1
ATOM 1502 C CA . GLY A 1 203 ? 3.750 29.156 -10.909 1.00 66.94 203 GLY A CA 1
ATOM 1503 C C . GLY A 1 203 ? 5.205 28.693 -11.072 1.00 66.94 203 GLY A C 1
ATOM 1504 O O . GLY A 1 203 ? 5.502 27.911 -11.971 1.00 66.94 203 GLY A O 1
ATOM 1505 N N . ASN A 1 204 ? 6.107 29.197 -10.219 1.00 59.78 204 ASN A N 1
ATOM 1506 C CA . ASN A 1 204 ? 7.553 28.915 -10.267 1.00 59.78 204 ASN A CA 1
ATOM 1507 C C . ASN A 1 204 ? 8.024 27.882 -9.225 1.00 59.78 204 ASN A C 1
ATOM 1509 O O . ASN A 1 204 ? 9.222 27.615 -9.151 1.00 59.78 204 ASN A O 1
ATOM 1513 N N . THR A 1 205 ? 7.122 27.336 -8.406 1.00 69.44 205 THR A N 1
ATOM 1514 C CA . THR A 1 205 ? 7.477 26.372 -7.357 1.00 69.44 205 THR A CA 1
ATOM 1515 C C . THR A 1 205 ? 7.256 24.957 -7.876 1.00 69.44 205 THR A C 1
ATOM 1517 O O . THR A 1 205 ? 6.164 24.624 -8.337 1.00 69.44 205 THR A O 1
ATOM 1520 N N . GLN A 1 206 ? 8.307 24.144 -7.817 1.00 75.38 206 GLN A N 1
ATOM 1521 C CA . GLN A 1 206 ? 8.290 22.719 -8.125 1.00 75.38 206 GLN A CA 1
ATOM 1522 C C . GLN A 1 206 ? 9.118 22.009 -7.055 1.00 75.38 206 GLN A C 1
ATOM 1524 O O . GLN A 1 206 ? 10.217 22.465 -6.733 1.00 75.38 206 GLN A O 1
ATOM 1529 N N . TYR A 1 207 ? 8.601 20.898 -6.543 1.00 82.44 207 TYR A N 1
ATOM 1530 C CA . TYR A 1 207 ? 9.367 19.960 -5.736 1.00 82.44 207 TYR A CA 1
ATOM 1531 C C . TYR A 1 207 ? 9.651 18.727 -6.583 1.00 82.44 207 TYR A C 1
ATOM 1533 O O . TYR A 1 207 ? 8.828 18.336 -7.404 1.00 82.44 207 TYR A O 1
ATOM 1541 N N . THR A 1 208 ? 10.842 18.164 -6.422 1.00 87.00 208 THR A N 1
ATOM 1542 C CA . THR A 1 208 ? 11.183 16.863 -6.989 1.00 87.00 208 THR A CA 1
ATOM 1543 C C . THR A 1 208 ? 11.251 15.900 -5.817 1.00 87.00 208 THR A C 1
ATOM 1545 O O . THR A 1 208 ? 12.062 16.142 -4.914 1.00 87.00 208 THR A O 1
ATOM 1548 N N . PRO A 1 209 ? 10.410 14.855 -5.786 1.00 91.56 209 PRO A N 1
ATOM 1549 C CA . PRO A 1 209 ? 10.412 13.926 -4.676 1.00 91.56 209 PRO A CA 1
ATOM 1550 C C . PRO A 1 209 ? 11.755 13.192 -4.614 1.00 91.56 209 PRO A C 1
ATOM 1552 O O . PRO A 1 209 ? 12.352 12.839 -5.634 1.00 91.56 209 PRO A O 1
ATOM 1555 N N . ASN A 1 210 ? 12.239 12.973 -3.398 1.00 92.94 210 ASN A N 1
ATOM 1556 C CA . ASN A 1 210 ? 13.451 12.215 -3.118 1.00 92.94 210 ASN A CA 1
ATOM 1557 C C . ASN A 1 210 ? 13.154 11.177 -2.043 1.00 92.94 210 ASN A C 1
ATOM 1559 O O . ASN A 1 210 ? 12.403 11.459 -1.111 1.00 92.94 210 ASN A O 1
ATOM 1563 N N . ALA A 1 211 ? 13.775 10.004 -2.134 1.00 96.44 211 ALA A N 1
ATOM 1564 C CA . ALA A 1 211 ? 13.550 8.939 -1.172 1.00 96.44 211 ALA A CA 1
ATOM 1565 C C . ALA A 1 211 ? 14.842 8.267 -0.714 1.00 96.44 211 ALA A C 1
ATOM 1567 O O . ALA A 1 211 ? 15.840 8.211 -1.434 1.00 96.44 211 ALA A O 1
ATOM 1568 N N . THR A 1 212 ? 14.800 7.747 0.506 1.00 97.88 212 THR A N 1
ATOM 1569 C CA . THR A 1 212 ? 15.879 6.994 1.145 1.00 97.88 212 THR A CA 1
ATOM 1570 C C . THR A 1 212 ? 15.291 5.864 1.973 1.00 97.88 212 THR A C 1
ATOM 1572 O O . THR A 1 212 ? 14.256 6.047 2.608 1.00 97.88 212 THR A O 1
ATOM 1575 N N . ILE A 1 213 ? 15.972 4.722 2.013 1.00 98.56 213 ILE A N 1
ATOM 1576 C CA . ILE A 1 213 ? 15.656 3.653 2.964 1.00 98.56 213 ILE A CA 1
ATOM 1577 C C . ILE A 1 213 ? 16.455 3.925 4.242 1.00 98.56 213 ILE A C 1
ATOM 1579 O O . ILE A 1 213 ? 17.671 4.129 4.167 1.00 98.56 213 ILE A O 1
ATOM 1583 N N . ASP A 1 214 ? 15.779 3.995 5.387 1.00 97.94 214 ASP A N 1
ATOM 1584 C CA . ASP A 1 214 ? 16.419 4.237 6.681 1.00 97.94 214 ASP A CA 1
ATOM 1585 C C . ASP A 1 214 ? 17.113 2.974 7.234 1.00 97.94 214 ASP A C 1
ATOM 1587 O O . ASP A 1 214 ? 17.086 1.896 6.637 1.00 97.94 214 ASP A O 1
ATOM 1591 N N . ALA A 1 215 ? 17.788 3.112 8.378 1.00 97.69 215 ALA A N 1
ATOM 1592 C CA . ALA A 1 215 ? 18.516 2.004 9.001 1.00 97.69 215 ALA A CA 1
ATOM 1593 C C . ALA A 1 215 ? 17.598 0.871 9.495 1.00 97.69 215 ALA A C 1
ATOM 1595 O O . ALA A 1 215 ? 18.061 -0.262 9.628 1.00 97.69 215 ALA A O 1
ATOM 1596 N N . ASP A 1 216 ? 16.323 1.177 9.731 1.00 97.69 216 ASP A N 1
ATOM 1597 C CA . ASP A 1 216 ? 15.302 0.229 10.165 1.00 97.69 216 ASP A CA 1
ATOM 1598 C C . ASP A 1 216 ? 14.588 -0.417 8.965 1.00 97.69 216 ASP A C 1
ATOM 1600 O O . ASP A 1 216 ? 13.680 -1.214 9.154 1.00 97.69 216 ASP A O 1
ATOM 1604 N N . GLY A 1 217 ? 14.982 -0.102 7.725 1.00 98.19 217 GLY A N 1
ATOM 1605 C CA . GLY A 1 217 ? 14.398 -0.671 6.512 1.00 98.19 217 GLY A CA 1
ATOM 1606 C C . GLY A 1 217 ? 13.068 -0.042 6.085 1.00 98.19 217 GLY A C 1
ATOM 1607 O O . GLY A 1 217 ? 12.362 -0.641 5.273 1.00 98.19 217 GLY A O 1
ATOM 1608 N N . ASN A 1 218 ? 12.713 1.139 6.599 1.00 98.75 218 ASN A N 1
ATOM 1609 C CA . ASN A 1 218 ? 11.541 1.903 6.160 1.00 98.75 218 ASN A CA 1
ATOM 1610 C C . ASN A 1 218 ? 11.900 2.828 4.998 1.00 98.75 218 ASN A C 1
ATOM 1612 O O . ASN A 1 218 ? 13.028 3.308 4.893 1.00 98.75 218 ASN A O 1
ATOM 1616 N N . LEU A 1 219 ? 10.924 3.138 4.149 1.00 98.81 219 LEU A N 1
ATOM 1617 C CA . LEU A 1 219 ? 11.102 4.102 3.070 1.00 98.81 219 LEU A CA 1
ATOM 1618 C C . LEU A 1 219 ? 10.668 5.491 3.536 1.00 98.81 219 LEU A C 1
ATOM 1620 O O . LEU A 1 219 ? 9.506 5.694 3.875 1.00 98.81 219 LEU A O 1
ATOM 1624 N N . ILE A 1 220 ? 11.592 6.447 3.512 1.00 98.62 220 ILE A N 1
ATOM 1625 C CA . ILE A 1 220 ? 11.334 7.862 3.786 1.00 98.62 220 ILE A CA 1
ATOM 1626 C C . ILE A 1 220 ? 11.342 8.613 2.462 1.00 98.62 220 ILE A C 1
ATOM 1628 O O . ILE A 1 220 ? 12.344 8.586 1.749 1.00 98.62 220 ILE A O 1
ATOM 1632 N N . ILE A 1 221 ? 10.241 9.285 2.135 1.00 97.94 221 ILE A N 1
ATOM 1633 C CA . ILE A 1 221 ? 10.079 10.073 0.915 1.00 97.94 221 ILE A CA 1
ATOM 1634 C C . ILE A 1 221 ? 9.810 11.519 1.305 1.00 97.94 221 ILE A C 1
ATOM 1636 O O . ILE A 1 221 ? 8.841 11.804 1.993 1.00 97.94 221 ILE A O 1
ATOM 1640 N N . THR A 1 222 ? 10.647 12.431 0.836 1.00 95.75 222 THR A N 1
ATOM 1641 C CA . THR A 1 222 ? 10.507 13.882 1.008 1.00 95.75 222 THR A CA 1
ATOM 1642 C C . THR A 1 222 ? 10.106 14.514 -0.318 1.00 95.75 222 THR A C 1
ATOM 1644 O O . THR A 1 222 ? 10.430 13.990 -1.384 1.00 95.75 222 THR A O 1
ATOM 1647 N N . GLY A 1 223 ? 9.439 15.666 -0.277 1.00 92.75 223 GLY A N 1
ATOM 1648 C CA . GLY A 1 223 ? 9.167 16.434 -1.495 1.00 92.75 223 GLY A CA 1
ATOM 1649 C C . GLY A 1 223 ? 7.969 15.954 -2.316 1.00 92.75 223 GLY A C 1
ATOM 1650 O O . GLY A 1 223 ? 7.820 16.417 -3.444 1.00 92.75 223 GLY A O 1
ATOM 1651 N N . LEU A 1 224 ? 7.132 15.059 -1.779 1.00 93.75 224 LEU A N 1
ATOM 1652 C CA . LEU A 1 224 ? 5.959 14.556 -2.495 1.00 93.75 224 LEU A CA 1
ATOM 1653 C C . LEU A 1 224 ? 4.941 15.668 -2.753 1.00 93.75 224 LEU A C 1
ATOM 1655 O O . LEU A 1 224 ? 4.675 16.513 -1.890 1.00 93.75 224 LEU A O 1
ATOM 1659 N N . SER A 1 225 ? 4.363 15.634 -3.946 1.00 91.75 225 SER A N 1
ATOM 1660 C CA . SER A 1 225 ? 3.381 16.581 -4.458 1.00 91.75 225 SER A CA 1
ATOM 1661 C C . SER A 1 225 ? 2.169 15.857 -5.046 1.00 91.75 225 SER A C 1
ATOM 1663 O O . SER A 1 225 ? 2.177 14.649 -5.272 1.00 91.75 225 SER A O 1
ATOM 1665 N N . THR A 1 226 ? 1.101 16.619 -5.287 1.00 90.19 226 THR A N 1
ATOM 1666 C CA . THR A 1 226 ? -0.107 16.155 -5.982 1.00 90.19 226 THR A CA 1
ATOM 1667 C C . THR A 1 226 ? 0.247 15.385 -7.258 1.00 90.19 226 THR A C 1
ATOM 1669 O O . THR A 1 226 ? 0.927 15.924 -8.124 1.00 90.19 226 THR A O 1
ATOM 1672 N N . GLY A 1 227 ? -0.258 14.160 -7.395 1.00 88.44 227 GLY A N 1
ATOM 1673 C CA . GLY A 1 227 ? -0.067 13.295 -8.558 1.00 88.44 227 GLY A CA 1
ATOM 1674 C C . GLY A 1 227 ? 1.094 12.309 -8.442 1.00 88.44 227 GLY A C 1
ATOM 1675 O O . GLY A 1 227 ? 1.078 11.311 -9.159 1.00 88.44 227 GLY A O 1
ATOM 1676 N N . ASP A 1 228 ? 2.071 12.540 -7.561 1.00 92.56 228 ASP A N 1
ATOM 1677 C CA . ASP A 1 228 ? 3.249 11.675 -7.459 1.00 92.56 228 ASP A CA 1
ATOM 1678 C C . ASP A 1 228 ? 2.874 10.232 -7.118 1.00 92.56 228 ASP A C 1
ATOM 1680 O O . ASP A 1 228 ? 2.012 9.967 -6.273 1.00 92.56 228 ASP A O 1
ATOM 1684 N N . LYS A 1 229 ? 3.574 9.286 -7.747 1.00 93.62 229 LYS A N 1
ATOM 1685 C CA . LYS A 1 229 ? 3.445 7.857 -7.455 1.00 93.62 229 LYS A CA 1
ATOM 1686 C C . LYS A 1 229 ? 4.724 7.327 -6.826 1.00 93.62 229 LYS A C 1
ATOM 1688 O O . LYS A 1 229 ? 5.814 7.468 -7.386 1.00 93.62 229 LYS A O 1
ATOM 1693 N N . VAL A 1 230 ? 4.565 6.648 -5.696 1.00 96.62 230 VAL A N 1
ATOM 1694 C CA . VAL A 1 230 ? 5.634 5.929 -5.000 1.00 96.62 230 VAL A CA 1
ATOM 1695 C C . VAL A 1 230 ? 5.407 4.440 -5.193 1.00 96.62 230 VAL A C 1
ATOM 1697 O O . VAL A 1 230 ? 4.298 3.949 -5.014 1.00 96.62 230 VAL A O 1
ATOM 1700 N N . SER A 1 231 ? 6.446 3.710 -5.579 1.00 96.06 231 SER A N 1
ATOM 1701 C CA . SER A 1 231 ? 6.435 2.245 -5.659 1.00 96.06 231 SER A CA 1
ATOM 1702 C C . SER A 1 231 ? 7.634 1.685 -4.909 1.00 96.06 231 SER A C 1
ATOM 1704 O O . SER A 1 231 ? 8.708 2.284 -4.943 1.00 96.06 231 SER A O 1
ATOM 1706 N N . TRP A 1 232 ? 7.477 0.544 -4.246 1.00 97.44 232 TRP A N 1
ATOM 1707 C CA . TRP A 1 232 ? 8.546 -0.092 -3.473 1.00 97.44 232 TRP A CA 1
ATOM 1708 C C . TRP A 1 232 ? 8.559 -1.606 -3.645 1.00 97.44 232 TRP A C 1
ATOM 1710 O O . TRP A 1 232 ? 7.583 -2.215 -4.082 1.00 97.44 232 TRP A O 1
ATOM 1720 N N . THR A 1 233 ? 9.698 -2.209 -3.312 1.00 96.38 233 THR A N 1
ATOM 1721 C CA . THR A 1 233 ? 9.876 -3.660 -3.207 1.00 96.38 233 THR A 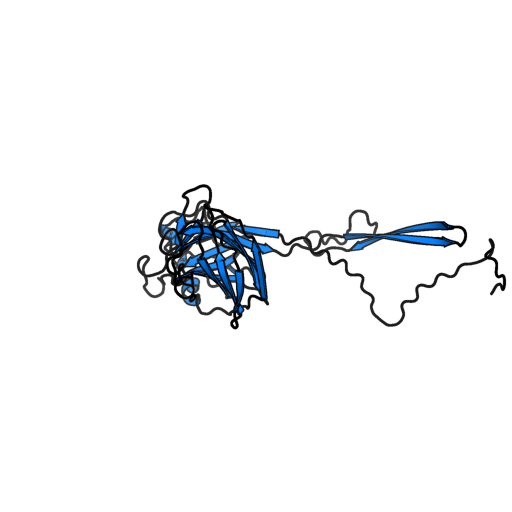CA 1
ATOM 1722 C C . THR A 1 233 ? 10.536 -4.011 -1.879 1.00 96.38 233 THR A C 1
ATOM 1724 O O . THR A 1 233 ? 11.409 -3.280 -1.406 1.00 96.38 233 THR A O 1
ATOM 1727 N N . THR A 1 234 ? 10.113 -5.119 -1.280 1.00 98.19 234 THR A N 1
ATOM 1728 C CA . THR A 1 234 ? 10.563 -5.617 0.023 1.00 98.19 234 THR A CA 1
ATOM 1729 C C . THR A 1 234 ? 11.515 -6.811 -0.095 1.00 98.19 234 THR A C 1
ATOM 1731 O O . THR A 1 234 ? 11.558 -7.495 -1.116 1.00 98.19 234 THR A O 1
ATOM 1734 N N . SER A 1 235 ? 12.277 -7.082 0.969 1.00 96.88 235 SER A N 1
ATOM 1735 C CA . SER A 1 235 ? 13.241 -8.194 1.056 1.00 96.88 235 SER A CA 1
ATOM 1736 C C . SER A 1 235 ? 12.594 -9.584 1.091 1.00 96.88 235 SER A C 1
ATOM 1738 O O . SER A 1 235 ? 13.255 -10.582 0.807 1.00 96.88 235 SER A O 1
ATOM 1740 N N . GLY A 1 236 ? 11.312 -9.646 1.443 1.00 95.62 236 GLY A N 1
ATOM 1741 C CA . GLY A 1 236 ? 10.460 -10.830 1.434 1.00 95.62 236 GLY A CA 1
ATOM 1742 C C . GLY A 1 236 ? 9.019 -10.438 1.125 1.00 95.62 236 GLY A C 1
ATOM 1743 O O . GLY A 1 236 ? 8.758 -9.305 0.717 1.00 95.62 236 GLY A O 1
ATOM 1744 N N . THR A 1 237 ? 8.076 -11.357 1.308 1.00 96.44 237 THR A N 1
ATOM 1745 C CA . THR A 1 237 ? 6.657 -11.025 1.163 1.00 96.44 237 THR A CA 1
ATOM 1746 C C . THR A 1 237 ? 6.172 -10.167 2.326 1.00 96.44 237 THR A C 1
ATOM 1748 O O . THR A 1 237 ? 6.567 -10.385 3.468 1.00 96.44 237 THR A O 1
ATOM 1751 N N . HIS A 1 238 ? 5.298 -9.218 2.024 1.00 98.12 238 HIS A N 1
ATOM 1752 C CA . HIS A 1 238 ? 4.552 -8.417 2.978 1.00 98.12 238 HIS A CA 1
ATOM 1753 C C . HIS A 1 238 ? 3.071 -8.430 2.575 1.00 98.12 238 HIS A C 1
ATOM 1755 O O . HIS A 1 238 ? 2.727 -8.633 1.404 1.00 98.12 238 HIS A O 1
ATOM 1761 N N . ASP A 1 239 ? 2.206 -8.221 3.553 1.00 98.31 239 ASP A N 1
ATOM 1762 C CA . ASP A 1 239 ? 0.749 -8.242 3.400 1.00 98.31 239 ASP A CA 1
ATOM 1763 C C . ASP A 1 239 ? 0.074 -7.044 4.079 1.00 98.31 239 ASP A C 1
ATOM 1765 O O . ASP A 1 239 ? -1.141 -6.877 3.990 1.00 98.31 239 ASP A O 1
ATOM 1769 N N . ARG A 1 240 ? 0.860 -6.169 4.710 1.00 98.69 240 ARG A N 1
ATOM 1770 C CA . ARG A 1 240 ? 0.396 -4.929 5.318 1.00 98.69 240 ARG A CA 1
ATOM 1771 C C . ARG A 1 240 ? 1.449 -3.841 5.172 1.00 98.69 240 ARG A C 1
ATOM 1773 O O . ARG A 1 240 ? 2.649 -4.101 5.245 1.00 98.69 240 ARG A O 1
ATOM 1780 N N . VAL A 1 241 ? 1.001 -2.606 4.986 1.00 98.69 241 VAL A N 1
ATOM 1781 C CA . VAL A 1 241 ? 1.855 -1.415 5.056 1.00 98.69 241 VAL A CA 1
ATOM 1782 C C . VAL A 1 241 ? 1.220 -0.348 5.920 1.00 98.69 241 VAL A C 1
ATOM 1784 O O . VAL A 1 241 ? 0.001 -0.210 5.924 1.00 98.69 241 VAL A O 1
ATOM 1787 N N . LEU A 1 242 ? 2.056 0.418 6.610 1.00 98.75 242 LEU A N 1
ATOM 1788 C CA . LEU A 1 242 ? 1.699 1.680 7.240 1.00 98.75 242 LEU A CA 1
ATOM 1789 C C . LEU A 1 242 ? 2.262 2.818 6.389 1.00 98.75 242 LEU A C 1
ATOM 1791 O O . LEU A 1 242 ? 3.464 2.841 6.115 1.00 98.75 242 LEU A O 1
ATOM 1795 N N . ILE A 1 243 ? 1.398 3.745 5.980 1.00 98.81 243 ILE A N 1
ATOM 1796 C CA . ILE A 1 243 ? 1.780 4.979 5.286 1.00 98.81 243 ILE A CA 1
ATOM 1797 C C . ILE A 1 243 ? 1.492 6.149 6.223 1.00 98.81 243 ILE A C 1
ATOM 1799 O O . ILE A 1 243 ? 0.335 6.397 6.556 1.00 98.81 243 ILE A O 1
ATOM 1803 N N . GLU A 1 244 ? 2.538 6.861 6.637 1.00 98.62 244 GLU A N 1
ATOM 1804 C CA . GLU A 1 244 ? 2.474 7.931 7.640 1.00 98.62 244 GLU A CA 1
ATOM 1805 C C . GLU A 1 244 ? 2.860 9.276 7.030 1.00 98.62 244 GLU A C 1
ATOM 1807 O O . GLU A 1 244 ? 3.836 9.372 6.281 1.00 98.62 244 GLU A O 1
ATOM 1812 N N . ASN A 1 245 ? 2.155 10.339 7.415 1.00 98.62 245 ASN A N 1
ATOM 1813 C CA . ASN A 1 245 ? 2.609 11.703 7.189 1.00 98.62 245 ASN A CA 1
ATOM 1814 C C . ASN A 1 245 ? 3.550 12.123 8.323 1.00 98.62 245 ASN A C 1
ATOM 1816 O O . ASN A 1 245 ? 3.113 12.477 9.418 1.00 98.62 245 ASN A O 1
ATOM 1820 N N . ILE A 1 246 ? 4.850 12.152 8.051 1.00 98.50 246 ILE A N 1
ATOM 1821 C CA . ILE A 1 246 ? 5.855 12.532 9.051 1.00 98.50 246 ILE A CA 1
ATOM 1822 C C . ILE A 1 246 ? 6.330 13.981 8.900 1.00 98.50 246 ILE A C 1
ATOM 1824 O O . ILE A 1 246 ? 7.300 14.362 9.554 1.00 98.50 246 ILE A O 1
ATOM 1828 N N . SER A 1 247 ? 5.650 14.800 8.084 1.00 97.88 247 SER A N 1
ATOM 1829 C CA . SER A 1 247 ? 6.077 16.174 7.761 1.00 97.88 247 SER A CA 1
ATOM 1830 C C . SER A 1 247 ? 6.274 17.063 8.993 1.00 97.88 247 SER A C 1
ATOM 1832 O O . SER A 1 247 ? 7.124 17.931 8.970 1.00 97.88 247 SER A O 1
ATOM 1834 N N . GLY A 1 248 ? 5.533 16.843 10.084 1.00 96.69 248 GLY A N 1
ATOM 1835 C CA . GLY A 1 248 ? 5.688 17.609 11.334 1.00 96.69 248 GLY A CA 1
ATOM 1836 C C . GLY A 1 248 ? 6.856 17.165 12.224 1.00 96.69 248 GLY A C 1
ATOM 1837 O O . GLY A 1 248 ? 7.062 17.721 13.301 1.00 96.69 248 GLY A O 1
ATOM 1838 N N . THR A 1 249 ? 7.584 16.119 11.825 1.00 96.62 249 THR A N 1
ATOM 1839 C CA . THR A 1 249 ? 8.649 15.479 12.621 1.00 96.62 249 THR A CA 1
ATOM 1840 C C . THR A 1 249 ? 9.900 15.135 11.808 1.00 96.62 249 THR A C 1
ATOM 1842 O O . THR A 1 249 ? 10.836 14.545 12.342 1.00 96.62 249 THR A O 1
ATOM 1845 N N . ASP A 1 250 ? 9.942 15.504 10.529 1.00 95.00 250 ASP A N 1
ATOM 1846 C CA . ASP A 1 250 ? 11.029 15.171 9.600 1.00 95.00 250 ASP A CA 1
ATOM 1847 C C . ASP A 1 250 ? 12.252 16.108 9.717 1.00 95.00 250 ASP A C 1
ATOM 1849 O O . ASP A 1 250 ? 13.300 15.849 9.122 1.00 95.00 250 ASP A O 1
ATOM 1853 N N . GLY A 1 251 ? 12.138 17.192 10.494 1.00 94.00 251 GLY A N 1
ATOM 1854 C CA . GLY A 1 251 ? 13.183 18.202 10.663 1.00 94.00 251 GLY A CA 1
ATOM 1855 C C . GLY A 1 251 ? 13.331 19.166 9.478 1.00 94.00 251 GLY A C 1
ATOM 1856 O O . GLY A 1 251 ? 14.315 19.911 9.427 1.00 94.00 251 GLY A O 1
ATOM 1857 N N . ILE A 1 252 ? 12.385 19.173 8.536 1.00 93.00 252 ILE A N 1
ATOM 1858 C CA . ILE A 1 252 ? 12.342 20.071 7.382 1.00 93.00 252 ILE A CA 1
ATOM 1859 C C . ILE A 1 252 ? 11.465 21.275 7.735 1.00 93.00 252 ILE A C 1
ATOM 1861 O O . ILE A 1 252 ? 10.327 21.161 8.157 1.00 93.00 252 ILE A O 1
ATOM 1865 N N . SER A 1 253 ? 12.000 22.486 7.576 1.00 92.19 253 SER A N 1
ATOM 1866 C CA . SER A 1 253 ? 11.212 23.690 7.851 1.00 92.19 253 SER A CA 1
ATOM 1867 C C . SER A 1 253 ? 10.311 24.035 6.666 1.00 92.19 253 SER A C 1
ATOM 1869 O O . SER A 1 253 ? 10.779 24.125 5.530 1.00 92.19 253 SER A O 1
ATOM 1871 N N . GLY A 1 254 ? 9.038 24.321 6.947 1.00 90.44 254 GLY A N 1
ATOM 1872 C CA . GLY A 1 254 ? 8.087 24.855 5.966 1.00 90.44 254 GLY A CA 1
ATOM 1873 C C . GLY A 1 254 ? 7.069 23.850 5.424 1.00 90.44 254 GLY A C 1
ATOM 1874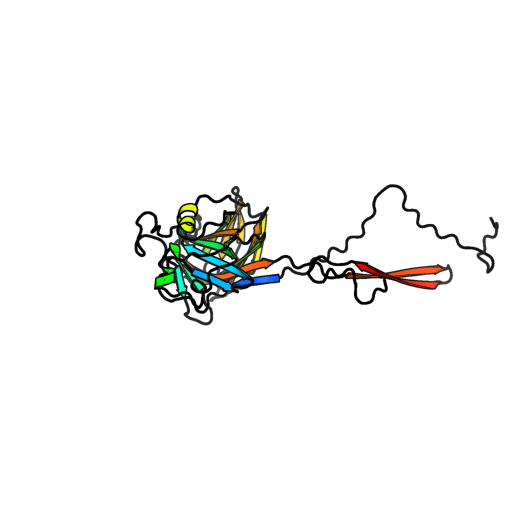 O O . GLY A 1 254 ? 6.216 24.256 4.637 1.00 90.44 254 GLY A O 1
ATOM 1875 N N . ASN A 1 255 ? 7.115 22.588 5.858 1.00 94.38 255 ASN A N 1
ATOM 1876 C CA . ASN A 1 255 ? 6.115 21.559 5.551 1.00 94.38 255 ASN A CA 1
ATOM 1877 C C . ASN A 1 255 ? 5.430 20.955 6.789 1.00 94.38 255 ASN A C 1
ATOM 1879 O O . ASN A 1 255 ? 4.587 20.080 6.621 1.00 94.38 255 ASN A O 1
ATOM 1883 N N . ASP A 1 256 ? 5.709 21.450 7.999 1.00 96.50 256 ASP A N 1
ATOM 1884 C CA . ASP A 1 256 ? 5.211 20.875 9.263 1.00 96.50 256 ASP A CA 1
ATOM 1885 C C . ASP A 1 256 ? 3.683 20.728 9.364 1.00 96.50 256 ASP A C 1
ATOM 1887 O O . ASP A 1 256 ? 3.205 19.957 10.185 1.00 96.50 256 ASP A O 1
ATOM 1891 N N . ASN A 1 257 ? 2.917 21.477 8.562 1.00 95.94 257 ASN A N 1
ATOM 1892 C CA . ASN A 1 257 ? 1.448 21.446 8.532 1.00 95.94 257 ASN A CA 1
ATOM 1893 C C . ASN A 1 257 ? 0.889 20.919 7.202 1.00 95.94 257 ASN A C 1
ATOM 1895 O O . ASN A 1 257 ? -0.306 21.058 6.941 1.00 95.94 257 ASN A O 1
ATOM 1899 N N . ASN A 1 258 ? 1.748 20.387 6.333 1.00 96.56 258 ASN A N 1
ATOM 1900 C CA . ASN A 1 258 ? 1.332 19.949 5.014 1.00 96.56 258 ASN A CA 1
ATOM 1901 C C . ASN A 1 258 ? 0.653 18.584 5.111 1.00 96.56 258 ASN A C 1
ATOM 1903 O O . ASN A 1 258 ? 1.113 17.678 5.807 1.00 96.56 258 ASN A O 1
ATOM 1907 N N . THR A 1 259 ? -0.449 18.441 4.390 1.00 97.06 259 THR A N 1
ATOM 1908 C CA . THR A 1 259 ? -1.290 17.244 4.399 1.00 97.06 259 THR A CA 1
ATOM 1909 C C . THR A 1 259 ? -1.356 16.646 3.000 1.00 97.06 259 THR A C 1
ATOM 1911 O O . THR A 1 259 ? -1.052 17.318 2.007 1.00 97.06 259 THR A O 1
ATOM 1914 N N . PHE A 1 260 ? -1.759 15.384 2.903 1.00 95.94 260 PHE A N 1
ATOM 1915 C CA . PHE A 1 260 ? -2.026 14.742 1.619 1.00 95.94 260 PHE A CA 1
ATOM 1916 C C . PHE A 1 260 ? -3.143 13.715 1.730 1.00 95.94 260 PHE A C 1
ATOM 1918 O O . PHE A 1 260 ? -3.442 13.253 2.820 1.00 95.94 260 PHE A O 1
ATOM 1925 N N . ASP A 1 261 ? -3.746 13.333 0.616 1.00 94.81 261 ASP A N 1
ATOM 1926 C CA . ASP A 1 261 ? -4.650 12.188 0.545 1.00 94.81 261 ASP A CA 1
ATOM 1927 C C . ASP A 1 261 ? -4.140 11.141 -0.459 1.00 94.81 261 ASP A C 1
ATOM 1929 O O . ASP A 1 261 ? -3.321 11.419 -1.345 1.00 94.81 261 ASP A O 1
ATOM 1933 N N . ILE A 1 262 ? -4.590 9.897 -0.293 1.00 95.25 262 ILE A N 1
ATOM 1934 C CA . ILE A 1 262 ? -4.173 8.774 -1.140 1.00 95.25 262 ILE A CA 1
ATOM 1935 C C . ILE A 1 262 ? -5.256 8.527 -2.186 1.00 95.25 262 ILE A C 1
ATOM 1937 O O . ILE A 1 262 ? -6.404 8.255 -1.845 1.00 95.25 262 ILE A O 1
ATOM 1941 N N . GLY A 1 263 ? -4.891 8.624 -3.466 1.00 92.19 263 GLY A N 1
ATOM 1942 C CA . GLY A 1 263 ? -5.805 8.483 -4.613 1.00 92.19 263 GLY A CA 1
ATOM 1943 C C . GLY A 1 263 ? -5.891 7.106 -5.230 1.00 92.19 263 GLY A C 1
ATOM 1944 O O . GLY A 1 263 ? -6.806 6.811 -5.994 1.00 92.19 263 GLY A O 1
ATOM 1945 N N . GLY A 1 264 ? -4.898 6.278 -4.950 1.00 92.06 264 GLY A N 1
ATOM 1946 C CA . GLY A 1 264 ? -4.822 4.943 -5.498 1.00 92.06 264 GLY A CA 1
ATOM 1947 C C . GLY A 1 264 ? -3.778 4.134 -4.767 1.00 92.06 264 GLY A C 1
ATOM 1948 O O . GLY A 1 264 ? -2.786 4.676 -4.271 1.00 92.06 264 GLY A O 1
ATOM 1949 N N . PHE A 1 265 ? -4.023 2.834 -4.729 1.00 96.44 265 PHE A N 1
ATOM 1950 C CA . PHE A 1 265 ? -3.107 1.847 -4.198 1.00 96.44 265 PHE A CA 1
ATOM 1951 C C . PHE A 1 265 ? -2.963 0.712 -5.207 1.00 96.44 265 PHE A C 1
ATOM 1953 O O . PHE A 1 265 ? -3.938 0.346 -5.871 1.00 96.44 265 PHE A O 1
ATOM 1960 N N . GLY A 1 266 ? -1.756 0.177 -5.339 1.00 95.69 266 GLY A N 1
ATOM 1961 C CA . GLY A 1 266 ? -1.433 -0.857 -6.308 1.00 95.69 266 GLY A CA 1
ATOM 1962 C C . GLY A 1 266 ? -0.601 -1.973 -5.695 1.00 95.69 266 GLY A C 1
ATOM 1963 O O . GLY A 1 266 ? 0.244 -1.736 -4.836 1.00 95.69 266 GLY A O 1
ATOM 1964 N N . LEU A 1 267 ? -0.817 -3.198 -6.165 1.00 95.06 267 LEU A N 1
ATOM 1965 C CA . LEU A 1 267 ? 0.023 -4.358 -5.876 1.00 95.06 267 LEU A CA 1
ATOM 1966 C C . LEU A 1 267 ? 0.608 -4.857 -7.192 1.00 95.06 267 LEU A C 1
ATOM 1968 O O . LEU A 1 267 ? -0.135 -5.103 -8.145 1.00 95.06 267 LEU A O 1
ATOM 1972 N N . SER A 1 268 ? 1.927 -5.031 -7.260 1.00 83.81 268 SER A N 1
ATOM 1973 C CA . SER A 1 268 ? 2.513 -5.693 -8.430 1.00 83.81 268 SER A CA 1
ATOM 1974 C C . SER A 1 268 ? 2.349 -7.199 -8.284 1.00 83.81 268 SER A C 1
ATOM 1976 O O . SER A 1 268 ? 2.668 -7.774 -7.243 1.00 83.81 268 SER A O 1
ATOM 1978 N N . GLN A 1 269 ? 1.859 -7.834 -9.338 1.00 72.19 269 GLN A N 1
ATOM 1979 C CA . GLN A 1 269 ? 1.751 -9.276 -9.450 1.00 72.19 269 GLN A CA 1
ATOM 1980 C C . GLN A 1 269 ? 2.819 -9.770 -10.415 1.00 72.19 269 GLN A C 1
ATOM 1982 O O . GLN A 1 269 ? 2.910 -9.300 -11.555 1.00 72.19 269 GLN A O 1
ATOM 1987 N N . ALA A 1 270 ? 3.606 -10.748 -9.966 1.00 63.34 270 ALA A N 1
ATOM 1988 C CA . ALA A 1 270 ? 4.415 -11.534 -10.881 1.00 63.34 270 ALA A CA 1
ATOM 1989 C C . ALA A 1 270 ? 3.484 -12.123 -11.944 1.00 63.34 270 ALA A C 1
ATOM 1991 O O . ALA A 1 270 ? 2.441 -12.694 -11.618 1.00 63.34 270 ALA A O 1
ATOM 1992 N N . GLN A 1 271 ? 3.829 -11.920 -13.209 1.00 60.78 271 GLN A N 1
ATOM 1993 C CA . GLN A 1 271 ? 3.125 -12.577 -14.295 1.00 60.78 271 GLN A CA 1
ATOM 1994 C C . GLN A 1 271 ? 3.811 -13.911 -14.580 1.00 60.78 271 GLN A C 1
ATOM 1996 O O . GLN A 1 271 ? 5.042 -13.982 -14.501 1.00 60.78 271 GLN A O 1
ATOM 2001 N N . PRO A 1 272 ? 3.034 -14.967 -14.868 1.00 62.81 272 PRO A N 1
ATOM 2002 C CA . PRO A 1 272 ? 3.606 -16.230 -15.301 1.00 62.81 272 PRO A CA 1
ATOM 2003 C C . PRO A 1 272 ? 4.509 -16.001 -16.513 1.00 62.81 272 PRO A C 1
ATOM 2005 O O . PRO A 1 272 ? 4.130 -15.236 -17.401 1.00 62.81 272 PRO A O 1
ATOM 2008 N N . ALA A 1 273 ? 5.685 -16.639 -16.554 1.00 63.88 273 ALA A N 1
ATOM 2009 C CA . ALA A 1 273 ? 6.529 -16.567 -17.746 1.00 63.88 273 ALA A CA 1
ATOM 2010 C C . ALA A 1 273 ? 5.721 -17.085 -18.950 1.00 63.88 273 ALA A C 1
ATOM 2012 O O . ALA A 1 273 ? 5.082 -18.133 -18.798 1.00 63.88 273 ALA A O 1
ATOM 2013 N N . PRO A 1 274 ? 5.686 -16.360 -20.083 1.00 65.31 274 PRO A N 1
ATOM 2014 C CA . PRO A 1 274 ? 5.008 -16.834 -21.280 1.00 65.31 274 PRO A CA 1
ATOM 2015 C C . PRO A 1 274 ? 5.768 -18.017 -21.884 1.00 65.31 274 PRO A C 1
ATOM 2017 O O . PRO A 1 274 ? 6.941 -18.235 -21.573 1.00 65.31 274 PRO A O 1
ATOM 2020 N N . ASP A 1 275 ? 5.106 -18.746 -22.775 1.00 71.94 275 ASP A N 1
ATOM 2021 C CA . ASP A 1 275 ? 5.785 -19.722 -23.620 1.00 71.94 275 ASP A CA 1
ATOM 2022 C C . ASP A 1 275 ? 6.698 -18.989 -24.602 1.00 71.94 275 ASP A C 1
ATOM 2024 O O . ASP A 1 275 ? 6.300 -18.001 -25.226 1.00 71.94 275 ASP A O 1
ATOM 2028 N N . GLU A 1 276 ? 7.922 -19.483 -24.754 1.00 71.00 276 GLU A N 1
ATOM 2029 C CA . GLU A 1 276 ? 8.931 -18.882 -25.620 1.00 71.00 276 GLU A CA 1
ATOM 2030 C C . GLU A 1 276 ? 9.310 -19.831 -26.755 1.00 71.00 276 GLU A C 1
ATOM 2032 O O . GLU A 1 276 ? 9.512 -21.032 -26.561 1.00 71.00 276 GLU A O 1
ATOM 2037 N N . LYS A 1 277 ? 9.474 -19.281 -27.960 1.00 77.12 277 LYS A N 1
ATOM 2038 C CA . LYS A 1 277 ? 9.993 -20.005 -29.125 1.00 77.12 277 LYS A CA 1
ATOM 2039 C C . LYS A 1 277 ? 11.334 -19.414 -29.528 1.00 77.12 277 LYS A C 1
ATOM 2041 O O . LYS A 1 277 ? 11.411 -18.290 -30.017 1.00 77.12 277 LYS A O 1
ATOM 2046 N N . LEU A 1 278 ? 12.393 -20.197 -29.366 1.00 74.44 278 LEU A N 1
ATOM 2047 C CA . LEU A 1 278 ? 13.737 -19.829 -29.788 1.00 74.44 278 LEU A CA 1
ATOM 2048 C C . LEU A 1 278 ? 14.038 -20.403 -31.164 1.00 74.44 278 LEU A C 1
ATOM 2050 O O . LEU A 1 278 ? 14.159 -21.617 -31.319 1.00 74.44 278 LEU A O 1
ATOM 2054 N N . ASP A 1 279 ? 14.197 -19.524 -32.147 1.00 79.62 279 ASP A N 1
ATOM 2055 C CA . ASP A 1 279 ? 14.591 -19.892 -33.501 1.00 79.62 279 ASP A CA 1
ATOM 2056 C C . ASP A 1 279 ? 16.114 -19.844 -33.652 1.00 79.62 279 ASP A C 1
ATOM 2058 O O . ASP A 1 279 ? 16.752 -18.801 -33.504 1.00 79.62 279 ASP A O 1
ATOM 2062 N N . PHE A 1 280 ? 16.704 -20.987 -33.981 1.00 79.44 280 PHE A N 1
ATOM 2063 C CA . PHE A 1 280 ? 18.123 -21.134 -34.258 1.00 79.44 280 PHE A CA 1
ATOM 2064 C C . PHE A 1 280 ? 18.337 -21.254 -35.758 1.00 79.44 280 PHE A C 1
ATOM 2066 O O . PHE A 1 280 ? 17.630 -21.985 -36.445 1.00 79.44 280 PHE A O 1
ATOM 2073 N N . THR A 1 281 ? 19.354 -20.562 -36.263 1.00 82.06 281 THR A N 1
ATOM 2074 C CA . THR A 1 281 ? 19.889 -20.795 -37.605 1.00 82.06 281 THR A CA 1
ATOM 2075 C C . THR A 1 281 ? 21.352 -21.162 -37.466 1.00 82.06 281 THR A C 1
ATOM 2077 O O . THR A 1 281 ? 22.153 -20.386 -36.945 1.00 82.06 281 THR A O 1
ATOM 2080 N N . VAL A 1 282 ? 21.695 -22.361 -37.914 1.00 80.31 282 VAL A N 1
ATOM 2081 C CA . VAL A 1 282 ? 23.072 -22.825 -38.019 1.00 80.31 282 VAL A CA 1
ATOM 2082 C C . VAL A 1 282 ? 23.508 -22.568 -39.447 1.00 80.31 282 VAL A C 1
ATOM 2084 O O . VAL A 1 282 ? 22.908 -23.095 -40.376 1.00 80.31 282 VAL A O 1
ATOM 2087 N N . GLN A 1 283 ? 24.541 -21.753 -39.626 1.00 84.06 283 GLN A N 1
ATOM 2088 C CA . GLN A 1 283 ? 25.100 -21.441 -40.934 1.00 84.06 283 GLN A CA 1
ATOM 2089 C C . GLN A 1 283 ? 26.560 -21.874 -40.983 1.00 84.06 283 GLN A C 1
ATOM 2091 O O . GLN A 1 283 ? 27.326 -21.629 -40.051 1.00 84.06 283 GLN A O 1
ATOM 2096 N N . ILE A 1 284 ? 26.941 -22.486 -42.095 1.00 71.69 284 ILE A N 1
ATOM 2097 C CA . ILE A 1 284 ? 28.329 -22.667 -42.495 1.00 71.69 284 ILE A CA 1
ATOM 2098 C C . ILE A 1 284 ? 28.592 -21.779 -43.705 1.00 71.69 284 ILE A C 1
ATOM 2100 O O . ILE A 1 284 ? 27.728 -21.624 -44.566 1.00 71.69 284 ILE A O 1
ATOM 2104 N N . ALA A 1 285 ? 29.775 -21.185 -43.742 1.00 76.25 285 ALA A N 1
ATOM 2105 C CA . ALA A 1 285 ? 30.289 -20.469 -44.895 1.00 76.25 285 ALA A CA 1
ATOM 2106 C C . ALA A 1 285 ? 31.618 -21.111 -45.272 1.00 76.25 285 ALA A C 1
ATOM 2108 O O . ALA A 1 285 ? 32.422 -21.400 -44.377 1.00 76.25 285 ALA A O 1
ATOM 2109 N N . ASP A 1 286 ? 31.843 -21.352 -46.556 1.00 74.00 286 ASP A N 1
ATOM 2110 C CA . ASP A 1 286 ? 33.159 -21.757 -47.022 1.00 74.00 286 ASP A CA 1
ATOM 2111 C C . ASP A 1 286 ? 34.021 -20.531 -47.376 1.00 74.00 286 ASP A C 1
ATOM 2113 O O . ASP A 1 286 ? 33.690 -19.377 -47.085 1.00 74.00 286 ASP A O 1
ATOM 2117 N N . PHE A 1 287 ? 35.203 -20.795 -47.923 1.00 60.97 287 PHE A N 1
ATOM 2118 C CA . PHE A 1 287 ? 36.206 -19.770 -48.170 1.00 60.97 287 PHE A CA 1
ATOM 2119 C C . PHE A 1 287 ? 35.822 -18.775 -49.275 1.00 60.97 287 PHE A C 1
ATOM 2121 O O . PHE A 1 287 ? 36.316 -17.645 -49.245 1.00 60.97 287 PHE A O 1
ATOM 2128 N N . ASP A 1 288 ? 34.990 -19.163 -50.246 1.00 75.31 288 ASP A N 1
ATOM 2129 C CA . ASP A 1 288 ? 34.598 -18.265 -51.339 1.00 75.31 288 ASP A CA 1
ATOM 2130 C C . ASP A 1 288 ? 33.327 -17.456 -51.036 1.00 75.31 288 ASP A C 1
ATOM 2132 O O . ASP A 1 288 ? 32.985 -16.529 -51.777 1.00 75.31 288 ASP A O 1
ATOM 2136 N N . GLY A 1 289 ? 32.731 -17.702 -49.866 1.00 68.88 289 GLY A N 1
ATOM 2137 C CA . GLY A 1 289 ? 31.588 -16.966 -49.346 1.00 68.88 289 GLY A CA 1
ATOM 2138 C C . GLY A 1 289 ? 30.255 -17.647 -49.628 1.00 68.88 289 GLY A C 1
ATOM 2139 O O . GLY A 1 289 ? 29.221 -17.098 -49.230 1.00 68.88 289 GLY A O 1
ATOM 2140 N N . ASP A 1 290 ? 30.264 -18.826 -50.252 1.00 80.38 290 ASP A N 1
ATOM 2141 C CA . ASP A 1 290 ? 29.088 -19.674 -50.330 1.00 80.38 290 ASP A CA 1
ATOM 2142 C C . ASP A 1 290 ? 28.681 -20.128 -48.925 1.00 80.38 290 ASP A C 1
ATOM 2144 O O . ASP A 1 290 ? 29.505 -20.480 -48.076 1.00 80.38 290 ASP A O 1
ATOM 2148 N N . THR A 1 291 ? 27.374 -20.087 -48.655 1.00 83.62 291 THR A N 1
ATOM 2149 C CA . THR A 1 291 ? 26.829 -20.482 -47.355 1.00 83.62 291 THR A CA 1
ATOM 2150 C C . THR A 1 291 ? 25.763 -21.550 -47.499 1.00 83.62 291 THR A C 1
ATOM 2152 O O . THR A 1 291 ? 24.943 -21.508 -48.417 1.00 83.62 291 THR A O 1
ATOM 2155 N N . ALA A 1 292 ? 25.741 -22.476 -46.547 1.00 79.31 292 ALA A N 1
ATOM 2156 C CA . ALA A 1 292 ? 24.623 -23.374 -46.317 1.00 79.31 292 ALA A CA 1
ATOM 2157 C C . ALA A 1 292 ? 24.105 -23.139 -44.901 1.00 79.31 292 ALA A C 1
ATOM 2159 O O . ALA A 1 292 ? 24.886 -22.958 -43.966 1.00 79.31 292 ALA A O 1
ATOM 2160 N N . SER A 1 293 ? 22.789 -23.132 -44.733 1.00 85.06 293 SER A N 1
ATOM 2161 C CA . SER A 1 293 ? 22.167 -22.958 -43.427 1.00 85.06 293 SER A CA 1
ATOM 2162 C C . SER A 1 293 ? 21.043 -23.950 -43.213 1.00 85.06 293 SER A C 1
ATOM 2164 O O . SER A 1 293 ? 20.351 -24.313 -44.163 1.00 85.06 293 SER A O 1
ATOM 2166 N N . ASP A 1 294 ? 20.831 -24.309 -41.957 1.00 85.50 294 ASP A N 1
ATOM 2167 C CA . ASP A 1 294 ? 19.646 -25.018 -41.500 1.00 85.50 294 ASP A CA 1
ATOM 2168 C C . ASP A 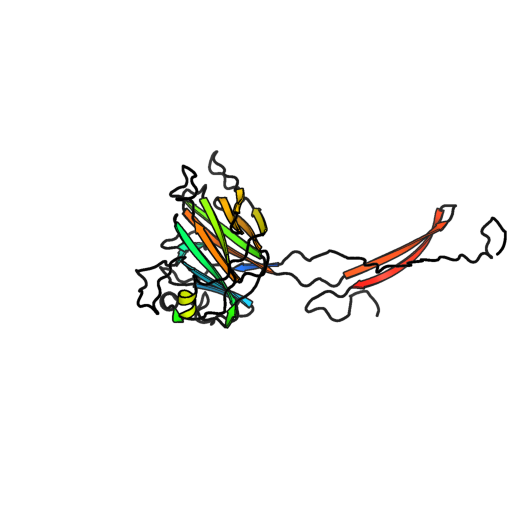1 294 ? 19.084 -24.324 -40.259 1.00 85.50 294 ASP A C 1
ATOM 2170 O O . ASP A 1 294 ? 19.822 -23.674 -39.509 1.00 85.50 294 ASP A O 1
ATOM 2174 N N . SER A 1 295 ? 17.780 -24.445 -40.049 1.00 85.38 295 SER A N 1
ATOM 2175 C CA . SER A 1 295 ? 17.089 -23.772 -38.957 1.00 85.38 295 SER A CA 1
ATOM 2176 C C . SER A 1 295 ? 16.229 -24.749 -38.174 1.00 85.38 295 SER A C 1
ATOM 2178 O O . SER A 1 295 ? 15.551 -25.602 -38.740 1.00 85.38 295 SER A O 1
ATOM 2180 N N . PHE A 1 296 ? 16.221 -24.591 -36.856 1.00 83.81 296 PHE A N 1
ATOM 2181 C CA . PHE A 1 296 ? 15.346 -25.341 -35.964 1.00 83.81 296 PHE A CA 1
ATOM 2182 C C . PHE A 1 296 ? 14.829 -24.431 -34.856 1.00 83.81 296 PHE A C 1
ATOM 2184 O O . PHE A 1 296 ? 15.432 -23.403 -34.553 1.00 83.81 296 PHE A O 1
ATOM 2191 N N . SER A 1 297 ? 13.722 -24.823 -34.238 1.00 82.25 297 SER A N 1
ATOM 2192 C CA . SER A 1 297 ? 13.125 -24.087 -33.127 1.00 82.25 297 SER A CA 1
ATOM 2193 C C . SER A 1 297 ? 13.160 -24.927 -31.858 1.00 82.25 297 SER A C 1
ATOM 2195 O O . SER A 1 297 ? 12.996 -26.146 -31.917 1.00 82.25 297 SER A O 1
ATOM 2197 N N . ILE A 1 298 ? 13.329 -24.279 -30.710 1.00 80.50 298 ILE A N 1
ATOM 2198 C CA . ILE A 1 298 ? 13.104 -24.876 -29.392 1.00 80.50 298 ILE A CA 1
ATOM 2199 C C . ILE A 1 298 ? 11.953 -24.126 -28.733 1.00 80.50 298 ILE A C 1
ATOM 2201 O O . ILE A 1 298 ? 11.984 -22.900 -28.656 1.00 80.50 298 ILE A O 1
ATOM 2205 N N . GLY A 1 299 ? 10.954 -24.867 -28.261 1.00 75.75 299 GLY A N 1
ATOM 2206 C CA . GLY A 1 299 ? 9.920 -24.335 -27.382 1.00 75.75 299 GLY A CA 1
ATOM 2207 C C . GLY A 1 299 ? 10.372 -24.430 -25.931 1.00 75.75 299 GLY A C 1
ATOM 2208 O O . GLY A 1 299 ? 10.852 -25.483 -25.508 1.00 75.75 299 GLY A O 1
ATOM 2209 N N . ILE A 1 300 ? 10.238 -23.342 -25.184 1.00 76.00 300 ILE A N 1
ATOM 2210 C CA . ILE A 1 300 ? 10.420 -23.297 -23.737 1.00 76.00 300 ILE A CA 1
ATOM 2211 C C . ILE A 1 300 ? 9.044 -23.025 -23.142 1.00 76.00 300 ILE A C 1
ATOM 2213 O O . ILE A 1 300 ? 8.479 -21.955 -23.352 1.00 76.00 300 ILE A O 1
ATOM 2217 N N . ASP A 1 301 ? 8.515 -24.018 -22.437 1.00 72.62 301 ASP A N 1
ATOM 2218 C CA . ASP A 1 301 ? 7.238 -23.911 -21.736 1.00 72.62 301 ASP A CA 1
ATOM 2219 C C . ASP A 1 301 ? 7.375 -22.928 -20.565 1.00 72.62 301 ASP A C 1
ATOM 2221 O O . ASP A 1 301 ? 8.321 -23.008 -19.766 1.00 72.62 301 ASP A O 1
ATOM 2225 N N . GLY A 1 302 ? 6.449 -21.975 -20.506 1.00 69.12 302 GLY A N 1
ATOM 2226 C CA . GLY A 1 302 ? 6.377 -20.967 -19.473 1.00 69.12 302 GLY A CA 1
ATOM 2227 C C . GLY A 1 302 ? 5.974 -21.521 -18.102 1.00 69.12 302 GLY A C 1
ATOM 2228 O O . GLY A 1 302 ? 5.921 -22.719 -17.822 1.00 69.12 302 GLY A O 1
ATOM 2229 N N . THR A 1 303 ? 5.675 -20.613 -17.177 1.00 63.09 303 THR A N 1
ATOM 2230 C CA . THR A 1 303 ? 5.272 -20.959 -15.800 1.00 63.09 303 THR A CA 1
ATOM 2231 C C . THR A 1 303 ? 3.923 -20.335 -15.487 1.00 63.09 303 THR A C 1
ATOM 2233 O O . THR A 1 303 ? 3.826 -19.432 -14.665 1.00 63.09 303 THR A O 1
ATOM 2236 N N . GLY A 1 304 ? 2.867 -20.780 -16.174 1.00 59.44 304 GLY A N 1
ATOM 2237 C CA . GLY A 1 304 ? 1.523 -20.207 -16.057 1.00 59.44 304 GLY A CA 1
ATOM 2238 C C . GLY A 1 304 ? 0.383 -21.186 -16.280 1.00 59.44 304 GLY A C 1
ATOM 2239 O O . GLY A 1 304 ? 0.584 -22.387 -16.395 1.00 59.44 304 GLY A O 1
ATOM 2240 N N . ILE A 1 305 ? -0.840 -20.658 -16.367 1.00 49.56 305 ILE A N 1
ATOM 2241 C CA . ILE A 1 305 ? -2.049 -21.446 -16.682 1.00 49.56 305 ILE A CA 1
ATOM 2242 C C . ILE A 1 305 ? -2.017 -22.076 -18.085 1.00 49.56 305 ILE A C 1
ATOM 2244 O O . ILE A 1 305 ? -2.840 -22.939 -18.377 1.00 49.56 305 ILE A O 1
ATOM 2248 N N . PHE A 1 306 ? -1.078 -21.633 -18.923 1.00 50.97 306 PHE A N 1
ATOM 2249 C CA . PHE A 1 306 ? -0.770 -22.191 -20.234 1.00 50.97 306 PHE A CA 1
ATOM 2250 C C . PHE A 1 306 ? 0.449 -23.118 -20.211 1.00 50.97 306 PHE A C 1
ATOM 2252 O O . PHE A 1 306 ? 0.907 -23.486 -21.274 1.00 50.97 306 PHE A O 1
ATOM 2259 N N . ASN A 1 307 ? 0.938 -23.539 -19.034 1.00 63.56 307 ASN A N 1
ATOM 2260 C CA . ASN A 1 307 ? 1.902 -24.635 -18.955 1.00 63.56 307 ASN A CA 1
ATOM 2261 C C . ASN A 1 307 ? 1.208 -25.942 -19.358 1.00 63.56 307 ASN A C 1
ATOM 2263 O O . ASN A 1 307 ? 0.664 -26.688 -18.539 1.00 63.56 307 ASN A O 1
ATOM 2267 N N . ASP A 1 308 ? 1.116 -26.139 -20.662 1.00 65.62 308 ASP A N 1
ATOM 2268 C CA . ASP A 1 308 ? 0.387 -27.205 -21.324 1.00 65.62 308 ASP A CA 1
ATOM 2269 C C . ASP A 1 308 ? 1.347 -28.196 -22.001 1.00 65.62 308 ASP A C 1
ATOM 2271 O O . ASP A 1 308 ? 0.903 -29.150 -22.646 1.00 65.62 308 ASP A O 1
ATOM 2275 N N . ASN A 1 309 ? 2.660 -28.045 -21.768 1.00 70.94 309 ASN A N 1
ATOM 2276 C CA . ASN A 1 309 ? 3.740 -28.761 -22.447 1.00 70.94 309 ASN A CA 1
ATOM 2277 C C . ASN A 1 309 ? 3.693 -28.598 -23.974 1.00 70.94 309 ASN A C 1
ATOM 2279 O O . ASN A 1 309 ? 4.160 -29.472 -24.713 1.00 70.94 309 ASN A O 1
ATOM 2283 N N . HIS A 1 310 ? 3.114 -27.502 -24.457 1.00 68.56 310 HIS A N 1
ATOM 2284 C CA . HIS A 1 310 ? 3.011 -27.162 -25.859 1.00 68.56 310 HIS A CA 1
ATOM 2285 C C . HIS A 1 310 ? 3.511 -25.732 -26.084 1.00 68.56 310 HIS A C 1
ATOM 2287 O O . HIS A 1 310 ? 3.297 -24.834 -25.289 1.00 68.56 310 HIS A O 1
ATOM 2293 N N . VAL A 1 311 ? 4.214 -25.513 -27.194 1.00 71.38 311 VAL A N 1
ATOM 2294 C CA . VAL A 1 311 ? 4.608 -24.168 -27.622 1.00 71.38 311 VAL A CA 1
ATOM 2295 C C . VAL A 1 311 ? 4.157 -24.007 -29.060 1.00 71.38 311 VAL A C 1
ATOM 2297 O O . VAL A 1 311 ? 4.525 -24.805 -29.930 1.00 71.38 311 VAL A O 1
ATOM 2300 N N . GLU A 1 312 ? 3.340 -22.987 -29.317 1.00 71.81 312 GLU A N 1
ATOM 2301 C CA . GLU A 1 312 ? 2.784 -22.748 -30.645 1.00 71.81 312 GLU A CA 1
ATOM 2302 C C . GLU A 1 312 ? 3.911 -22.607 -31.685 1.00 71.81 312 GLU A C 1
ATOM 2304 O O . GLU A 1 312 ? 4.875 -21.858 -31.523 1.00 71.81 312 GLU A O 1
ATOM 2309 N N . GLY A 1 313 ? 3.812 -23.366 -32.779 1.00 68.94 313 GLY A N 1
ATOM 2310 C CA . GLY A 1 313 ? 4.823 -23.366 -33.838 1.00 68.94 313 GLY A CA 1
ATOM 2311 C C . GLY A 1 313 ? 6.052 -24.247 -33.577 1.00 68.94 313 GLY A C 1
ATOM 2312 O O . GLY A 1 313 ? 6.967 -24.231 -34.401 1.00 68.94 313 GLY A O 1
ATOM 2313 N N . VAL A 1 314 ? 6.074 -25.036 -32.497 1.00 71.25 314 VAL A N 1
ATOM 2314 C CA . VAL A 1 314 ? 7.063 -26.101 -32.261 1.00 71.25 314 VAL A CA 1
ATOM 2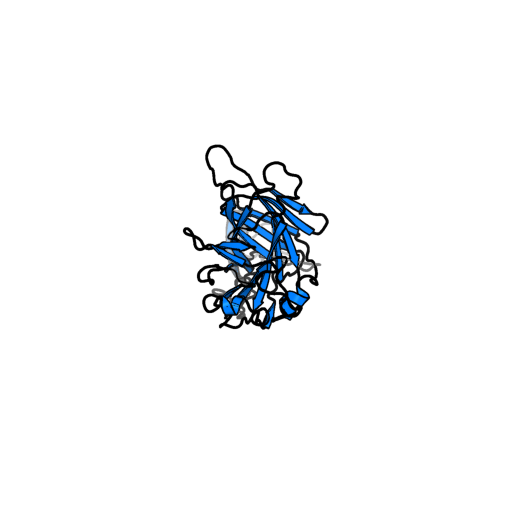315 C C . VAL A 1 314 ? 6.360 -27.457 -32.350 1.00 71.25 314 VAL A C 1
ATOM 2317 O O . VAL A 1 314 ? 5.387 -27.722 -31.647 1.00 71.25 314 VAL A O 1
ATOM 2320 N N . ILE A 1 315 ? 6.816 -28.317 -33.264 1.00 64.75 315 ILE A N 1
ATOM 2321 C CA . ILE A 1 315 ? 6.271 -29.673 -33.427 1.00 64.75 315 ILE A CA 1
ATOM 2322 C C . ILE A 1 315 ? 6.943 -30.578 -32.386 1.00 64.75 315 ILE A C 1
ATOM 2324 O O . ILE A 1 315 ? 8.172 -30.612 -32.329 1.00 64.75 315 ILE A O 1
ATOM 2328 N N . ALA A 1 316 ? 6.137 -31.272 -31.576 1.00 57.28 316 ALA A N 1
ATOM 2329 C CA . ALA A 1 316 ? 6.593 -32.234 -30.567 1.00 57.28 316 ALA A CA 1
ATOM 2330 C C . ALA A 1 316 ? 7.178 -33.520 -31.174 1.00 57.28 316 ALA A C 1
ATOM 2332 O O . ALA A 1 316 ? 6.663 -33.971 -32.226 1.00 57.28 316 ALA A O 1
#

Sequence (316 aa):
MDGSTTHNAGDIDFFKLTLSGGNYTFDVLQNPPPAELNFSFAGAPSGSNLFMTFGDPTSTQIVVIGQHPLNQSQGGNITTGDVLNISQAGSTTSFGVNGNQINPTEGAYITYVTGANTNFLVPNLDQNEADIEANINFQNVFNTTSASFTVNQTNPGVGPVTVKITAFSTTAEPGVNFVDGLTNDQHVNITSFSLTDFVVKTGNTQYTPNATIDADGNLIITGLSTGDKVSWTTSGTHDRVLIENISGTDGISGNDNNTFDIGGFGLSQAQPAPDEKLDFTVQIADFDGDTASDSFSIGIDGTGIFNDNHVEGVIA